Protein AF-A0A2G8JJW5-F1 (afdb_monomer_lite)

InterPro domains:
  IPR001433 Oxidoreductase FAD/NAD(P)-binding [PF00175] (3-128)
  IPR001709 Flavoprotein pyridine nucleotide cytochrome reductase [PR00371] (2-21)
  IPR001709 Flavoprotein pyridine nucleotide cytochrome reductase [PR00371] (90-106)
  IPR001709 Flavoprotein pyridine nucleotide cytochrome reductase [PR00371] (114-122)
  IPR039261 Ferredoxin-NADP reductase (FNR), nucleotide-binding domain [G3DSA:3.40.50.80] (1-166)
  IPR039261 Ferredoxin-NADP reductase (FNR), nucleotide-binding domain [SSF52343] (1-164)
  IPR050607 Nitric Oxide Synthase (NOS) [PTHR43410] (2-180)

Radius of gyration: 31.81 Å; chains: 1; bounding box: 60×80×103 Å

Organism: Stichopus japonicus (NCBI:txid307972)

Foldseek 3Di:
DEEEEEQCQCVVVLVQLVVLLVLLVVLVPPDDAPPVRSPPPPDDAYEYQYEYADPPPRDPCPVVVVVSCVSVSHVYYHYAHQHYPPDPHGDDSLVVCVVVLVVLCCQVPVVVAAYEYTEAPVNVVSNLLSSLVSCCVVVVHDSVVSNVSVVVCVVVVRYHYHHDYHPPPNVVVVVVVVVVLQDWDKDWDPDDDDDDDDDDDDDDDDPVVVVVVQVPDPPDDPDPPDPDTDIDTHHRDPDDDDDDDDDDDPPPDDDDDDDDDDDD

pLDDT: mean 73.22, std 24.37, range [28.67, 98.31]

Secondary structure (DSSP, 8-state):
-EEEEEGGGGHHHHHHHHHHHHHHHHHHT-TTS-TTT-----PPP-EEEEEES-TTTS-TTHHHHHHHHHTTS-SEEEEEESS-TT-SS---HHHHHHH-HHHHHIIIIIS---EEEEEEHHHHHHHHHHHHHHHHHHTT--HHHHHHHHHHHHHTT-EEEEEESS-SSHHHHHHHHHHHTTS-EEEEE----PPPP---------HHHHHHHHHT-TTPPPPTT----EEEEE----PPPP----------------------

Structure (mmCIF, N/CA/C/O backbone):
data_AF-A0A2G8JJW5-F1
#
_entry.id   AF-A0A2G8JJW5-F1
#
loop_
_atom_site.group_PDB
_atom_site.id
_atom_site.type_symbol
_atom_site.label_atom_id
_atom_site.label_alt_id
_atom_site.label_comp_id
_atom_site.label_asym_id
_atom_site.label_entity_id
_atom_site.label_seq_id
_atom_site.pdbx_PDB_ins_code
_atom_site.Cartn_x
_atom_site.Cartn_y
_atom_site.Cartn_z
_atom_site.occupancy
_atom_site.B_iso_or_equiv
_atom_site.auth_seq_id
_atom_site.auth_comp_id
_atom_site.auth_asym_id
_atom_site.auth_atom_id
_atom_site.pdbx_PDB_model_num
ATOM 1 N N . MET A 1 1 ? 7.771 4.197 -2.291 1.00 94.44 1 MET A N 1
ATOM 2 C CA . MET A 1 1 ? 7.163 3.089 -1.531 1.00 94.44 1 MET A CA 1
ATOM 3 C C . MET A 1 1 ? 5.736 3.455 -1.166 1.00 94.44 1 MET A C 1
ATOM 5 O O . MET A 1 1 ? 5.469 4.610 -0.854 1.00 94.44 1 MET A O 1
ATOM 9 N N . MET A 1 2 ? 4.835 2.483 -1.228 1.00 97.75 2 MET A N 1
ATOM 10 C CA . MET A 1 2 ? 3.433 2.627 -0.849 1.00 97.75 2 MET A CA 1
ATOM 11 C C . MET A 1 2 ? 3.144 1.699 0.327 1.00 97.75 2 MET A C 1
ATOM 13 O O . MET A 1 2 ? 3.372 0.496 0.231 1.00 97.75 2 MET A O 1
ATOM 17 N N . LEU A 1 3 ? 2.677 2.272 1.429 1.00 98.06 3 LEU A N 1
ATOM 18 C CA . LEU A 1 3 ? 2.382 1.584 2.679 1.00 98.06 3 LEU A CA 1
ATOM 19 C C . LEU A 1 3 ? 0.864 1.558 2.847 1.00 98.06 3 LEU A C 1
ATOM 21 O O . LEU A 1 3 ? 0.248 2.614 2.923 1.00 98.06 3 LEU A O 1
ATOM 25 N N . VAL A 1 4 ? 0.249 0.381 2.875 1.00 98.12 4 VAL A N 1
ATOM 26 C CA . VAL A 1 4 ? -1.203 0.206 2.994 1.00 98.12 4 VAL A CA 1
ATOM 27 C C . VAL A 1 4 ? -1.501 -0.541 4.284 1.00 98.12 4 VAL A C 1
ATOM 29 O O . VAL A 1 4 ? -1.067 -1.680 4.460 1.00 98.12 4 VAL A O 1
ATOM 32 N N . ALA A 1 5 ? -2.220 0.094 5.207 1.00 96.44 5 ALA A N 1
ATOM 33 C CA . ALA A 1 5 ? -2.526 -0.497 6.504 1.00 96.44 5 ALA A CA 1
ATOM 34 C C . ALA A 1 5 ? -3.938 -0.200 6.990 1.00 96.44 5 ALA A C 1
ATOM 36 O O . ALA A 1 5 ? -4.541 0.814 6.655 1.00 96.44 5 ALA A O 1
ATOM 37 N N . THR A 1 6 ? -4.440 -1.065 7.869 1.00 94.06 6 THR A N 1
ATOM 38 C CA . THR A 1 6 ? -5.668 -0.800 8.627 1.00 94.06 6 THR A CA 1
ATOM 39 C C . THR A 1 6 ? -5.499 -1.136 10.098 1.00 94.06 6 THR A C 1
ATOM 41 O O . THR A 1 6 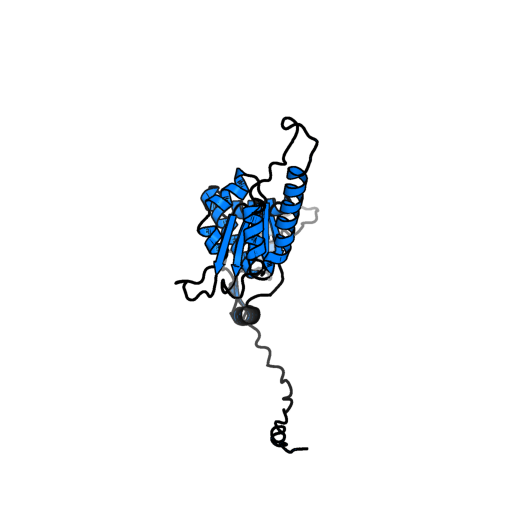? -4.911 -2.171 10.420 1.00 94.06 6 THR A O 1
ATOM 44 N N . GLY A 1 7 ? -6.060 -0.318 10.991 1.00 90.94 7 GLY A N 1
ATOM 45 C CA . GLY A 1 7 ? -6.040 -0.563 12.436 1.00 90.94 7 GLY A CA 1
ATOM 46 C C . GLY A 1 7 ? -4.618 -0.745 12.976 1.00 90.94 7 GLY A C 1
ATOM 47 O O . GLY A 1 7 ? -3.738 0.070 12.702 1.00 90.94 7 GLY A O 1
ATOM 48 N N . THR A 1 8 ? -4.367 -1.839 13.699 1.00 91.00 8 THR A N 1
ATOM 49 C CA . THR A 1 8 ? -3.034 -2.197 14.225 1.00 91.00 8 THR A CA 1
ATOM 50 C C . THR A 1 8 ? -2.012 -2.535 13.136 1.00 91.00 8 THR A C 1
ATOM 52 O O . THR A 1 8 ? -0.814 -2.565 13.407 1.00 91.00 8 THR A O 1
ATOM 55 N N . GLY A 1 9 ? -2.454 -2.715 11.887 1.00 93.19 9 GLY A N 1
ATOM 56 C CA . GLY A 1 9 ? -1.591 -2.964 10.737 1.00 93.19 9 GLY A CA 1
ATOM 57 C C . GLY A 1 9 ? -0.584 -1.851 10.439 1.00 93.19 9 GLY A C 1
ATOM 58 O O . GLY A 1 9 ? 0.385 -2.100 9.730 1.00 93.19 9 GLY A O 1
ATOM 59 N N . ILE A 1 10 ? -0.759 -0.652 11.003 1.00 95.00 10 ILE A N 1
ATOM 60 C CA . ILE A 1 10 ? 0.197 0.461 10.880 1.00 95.00 10 ILE A CA 1
ATOM 61 C C . ILE A 1 10 ? 1.481 0.261 11.696 1.00 95.00 10 ILE A C 1
ATOM 63 O O . ILE A 1 10 ? 2.496 0.876 11.389 1.00 95.00 10 ILE A O 1
ATOM 67 N N . ALA A 1 11 ? 1.469 -0.612 12.708 1.00 93.56 11 ALA A N 1
ATOM 68 C CA . ALA A 1 11 ? 2.598 -0.822 13.617 1.00 93.56 11 ALA A CA 1
ATOM 69 C C . ALA A 1 11 ? 3.962 -1.049 12.923 1.00 93.56 11 ALA A C 1
ATOM 71 O O . ALA A 1 11 ? 4.904 -0.334 13.266 1.00 93.56 11 ALA A O 1
ATOM 72 N N . PRO A 1 12 ? 4.114 -1.958 11.933 1.00 94.81 12 PRO A N 1
ATOM 73 C CA . PRO A 1 12 ? 5.390 -2.129 11.232 1.00 94.81 12 PRO A CA 1
ATOM 74 C C . PRO A 1 12 ? 5.814 -0.894 10.433 1.00 94.81 12 PRO A C 1
ATOM 76 O O . PRO A 1 12 ? 6.996 -0.708 10.186 1.00 94.81 12 PRO A O 1
ATOM 79 N N . PHE A 1 13 ? 4.880 -0.037 10.025 1.00 96.06 13 PHE A N 1
ATOM 80 C CA . PHE A 1 13 ? 5.213 1.168 9.270 1.00 96.06 13 PHE A CA 1
ATOM 81 C C . PHE A 1 13 ? 5.753 2.273 10.166 1.00 96.06 13 PHE A C 1
ATOM 83 O O . PHE A 1 13 ? 6.539 3.087 9.689 1.00 96.06 13 PHE A O 1
ATOM 90 N N . ARG A 1 14 ? 5.436 2.247 11.467 1.00 95.38 14 ARG A N 1
ATOM 91 C CA . ARG A 1 14 ? 6.005 3.196 12.426 1.00 95.38 14 ARG A CA 1
ATOM 92 C C . ARG A 1 14 ? 7.521 3.163 12.446 1.00 95.38 14 ARG A C 1
ATOM 94 O O . ARG A 1 14 ? 8.151 4.213 12.391 1.00 95.38 14 ARG A O 1
ATOM 101 N N . SER A 1 15 ? 8.109 1.969 12.432 1.00 95.50 15 SER A N 1
ATOM 102 C CA . SER A 1 15 ? 9.563 1.848 12.342 1.00 95.50 15 SER A CA 1
ATOM 103 C C . SER A 1 15 ? 10.108 2.330 10.996 1.00 95.50 15 SER A C 1
ATOM 105 O O . SER A 1 15 ? 11.221 2.838 10.961 1.00 95.50 15 SER A O 1
ATOM 107 N N . PHE A 1 16 ? 9.344 2.235 9.901 1.00 95.56 16 PHE A N 1
ATOM 108 C CA . PHE A 1 16 ? 9.803 2.668 8.577 1.00 95.56 16 PHE A CA 1
ATOM 109 C C . PHE A 1 16 ? 10.001 4.182 8.526 1.00 95.56 16 PHE A C 1
ATOM 111 O O . PHE A 1 16 ? 11.051 4.639 8.071 1.00 95.56 16 PHE A O 1
ATOM 118 N N . TRP A 1 17 ? 9.014 4.965 8.982 1.00 94.00 17 TRP A N 1
ATOM 119 C CA . TRP A 1 17 ? 9.166 6.420 8.973 1.00 94.00 17 TRP A CA 1
ATOM 120 C C . TRP A 1 17 ? 10.152 6.887 10.041 1.00 94.00 17 TRP A C 1
ATOM 122 O O . TRP A 1 17 ? 10.978 7.729 9.725 1.00 94.00 17 TRP A O 1
ATOM 132 N N . GLN A 1 18 ? 10.177 6.274 11.230 1.00 94.38 18 GLN A N 1
ATOM 133 C CA . GLN A 1 18 ? 11.162 6.612 12.266 1.00 94.38 18 GLN A CA 1
ATOM 134 C C . GLN A 1 18 ? 12.600 6.334 11.823 1.00 94.38 18 GLN A C 1
ATOM 136 O O . GLN A 1 18 ? 13.499 7.126 12.093 1.00 94.38 18 GLN A O 1
ATOM 141 N N . HIS A 1 19 ? 12.832 5.215 11.132 1.00 93.12 19 HIS A N 1
ATOM 142 C CA . HIS A 1 19 ? 14.150 4.900 10.590 1.00 93.12 19 HIS A CA 1
ATOM 143 C C . HIS A 1 19 ? 14.570 5.935 9.545 1.00 93.12 19 HIS A C 1
ATOM 145 O O . HIS A 1 19 ? 15.684 6.446 9.596 1.00 93.12 19 HIS A O 1
ATOM 151 N N . ARG A 1 20 ? 13.646 6.310 8.653 1.00 92.06 20 ARG A N 1
ATOM 152 C CA . ARG A 1 20 ? 13.893 7.347 7.653 1.00 92.06 20 ARG A CA 1
ATOM 153 C C . ARG A 1 20 ? 14.118 8.728 8.274 1.00 92.06 20 ARG A C 1
ATOM 155 O O . ARG A 1 20 ? 15.009 9.428 7.816 1.00 92.06 20 ARG A O 1
ATOM 162 N N . GLU A 1 21 ? 13.351 9.117 9.290 1.00 90.38 21 GLU A N 1
ATOM 163 C CA . GLU A 1 21 ? 13.580 10.358 10.045 1.00 90.38 21 GLU A CA 1
ATOM 164 C C . GLU A 1 21 ? 14.977 10.362 10.668 1.00 90.38 21 GLU A C 1
ATOM 166 O O . GLU A 1 21 ? 15.721 11.323 10.498 1.00 90.38 21 GLU A O 1
ATOM 171 N N . ALA A 1 22 ? 15.373 9.264 11.320 1.00 89.88 22 ALA A N 1
ATOM 172 C CA . ALA A 1 22 ? 16.700 9.140 11.913 1.00 89.88 22 ALA A CA 1
ATOM 173 C C . ALA A 1 22 ? 17.819 9.238 10.866 1.00 89.88 22 ALA A C 1
ATOM 175 O O . ALA A 1 22 ? 18.861 9.834 11.137 1.00 89.88 22 ALA A O 1
ATOM 176 N N . ASP A 1 23 ? 17.621 8.670 9.676 1.00 87.81 23 ASP A N 1
ATOM 177 C CA . ASP A 1 23 ? 18.579 8.811 8.585 1.00 87.81 23 ASP A CA 1
ATOM 178 C C . ASP A 1 23 ? 18.636 10.257 8.081 1.00 87.81 23 ASP A C 1
ATOM 180 O O . ASP A 1 23 ? 19.730 10.808 7.993 1.00 87.81 23 ASP A O 1
ATOM 184 N N . LEU A 1 24 ? 17.493 10.911 7.852 1.00 85.31 24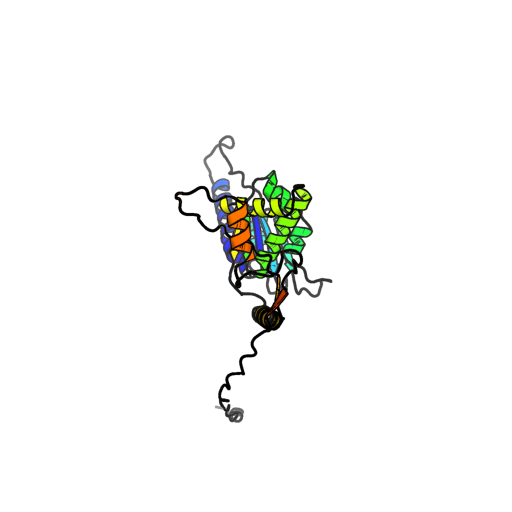 LEU A N 1
ATOM 185 C CA . LEU A 1 24 ? 17.434 12.327 7.464 1.00 85.31 24 LEU A CA 1
ATOM 186 C C . LEU A 1 24 ? 18.190 13.223 8.459 1.00 85.31 24 LEU A C 1
ATOM 188 O O . LEU A 1 24 ? 19.061 13.988 8.049 1.00 85.31 24 LEU A O 1
ATOM 192 N N . THR A 1 25 ? 17.965 13.053 9.767 1.00 82.12 25 THR A N 1
ATOM 193 C CA . THR A 1 25 ? 18.658 13.834 10.806 1.00 82.12 25 THR A CA 1
ATOM 194 C C . THR A 1 25 ? 20.175 13.629 10.791 1.00 82.12 25 THR A C 1
ATOM 196 O O . THR A 1 25 ? 20.922 14.594 10.972 1.00 82.12 25 THR A O 1
ATOM 199 N N . LYS A 1 26 ? 20.662 12.400 10.557 1.00 79.50 26 LYS A N 1
ATOM 200 C CA . LYS A 1 26 ? 22.110 12.127 10.462 1.00 79.50 26 LYS A CA 1
ATOM 201 C C . LYS A 1 26 ? 22.754 12.883 9.301 1.00 79.50 26 LYS A C 1
ATOM 203 O O . LYS A 1 26 ? 23.863 13.386 9.455 1.00 79.50 26 LYS A O 1
ATOM 208 N N . TYR A 1 27 ? 22.075 12.968 8.156 1.00 67.56 27 TYR A N 1
ATOM 209 C CA . TYR A 1 27 ? 22.601 13.666 6.982 1.00 67.56 27 TYR A CA 1
ATOM 210 C C . TYR A 1 27 ? 22.479 15.190 7.092 1.00 67.56 27 TYR A C 1
ATOM 212 O O . TYR A 1 27 ? 23.392 15.883 6.639 1.00 67.56 27 TYR A O 1
ATOM 220 N N . ASP A 1 28 ? 21.440 15.712 7.751 1.00 65.75 28 ASP A N 1
ATOM 221 C CA . ASP A 1 28 ? 21.289 17.147 8.049 1.00 65.75 28 ASP A CA 1
ATOM 222 C C . ASP A 1 28 ? 22.300 17.649 9.092 1.00 65.75 28 ASP A C 1
ATOM 224 O O . ASP A 1 28 ? 22.725 18.805 9.040 1.00 65.75 28 ASP A O 1
ATOM 228 N N . SER A 1 29 ? 22.761 16.767 9.981 1.00 58.59 29 SER A N 1
ATOM 229 C CA . SER A 1 29 ? 23.674 17.110 11.081 1.00 58.59 29 SER A CA 1
ATOM 230 C C . SER A 1 29 ? 25.152 16.798 10.805 1.00 58.59 29 SER A C 1
ATOM 232 O O . SER A 1 29 ? 25.971 16.982 11.700 1.00 58.59 29 SER A O 1
ATOM 234 N N . ALA A 1 30 ? 25.519 16.305 9.614 1.00 57.75 30 ALA A N 1
ATOM 235 C CA . ALA A 1 30 ? 26.912 16.010 9.255 1.00 57.75 30 ALA A CA 1
ATOM 236 C C . ALA A 1 30 ? 27.714 17.324 9.068 1.00 57.75 30 ALA A C 1
ATOM 238 O O . ALA A 1 30 ? 27.490 18.002 8.062 1.00 57.75 30 ALA A O 1
ATOM 239 N N . PRO A 1 31 ? 28.627 17.708 9.989 1.00 51.53 31 PRO A N 1
ATOM 240 C CA . PRO A 1 31 ? 29.169 19.073 10.036 1.00 51.53 31 PRO A CA 1
ATOM 241 C C . PRO A 1 31 ? 30.299 19.358 9.036 1.00 51.53 31 PRO A C 1
ATOM 243 O O . PRO A 1 31 ? 30.599 20.519 8.790 1.00 51.53 31 PRO A O 1
ATOM 246 N N . ASP A 1 32 ? 30.914 18.331 8.445 1.00 57.41 32 ASP A N 1
ATOM 247 C CA . ASP A 1 32 ? 32.247 18.473 7.833 1.00 57.41 32 ASP A CA 1
ATOM 248 C C . ASP A 1 32 ? 32.331 18.029 6.363 1.00 57.41 32 ASP A C 1
ATOM 250 O O . ASP A 1 32 ? 33.418 17.761 5.851 1.00 57.41 32 ASP A O 1
ATOM 254 N N . VAL A 1 33 ? 31.199 17.937 5.656 1.00 56.47 33 VAL A N 1
ATOM 255 C CA . VAL A 1 33 ? 31.198 17.596 4.223 1.00 56.47 33 VAL A CA 1
ATOM 256 C C . VAL A 1 33 ? 30.896 18.854 3.403 1.00 56.47 33 VAL A C 1
ATOM 258 O O . VAL A 1 33 ? 29.814 19.422 3.574 1.00 56.47 33 VAL A O 1
ATOM 261 N N . PRO A 1 34 ? 31.808 19.298 2.512 1.00 57.97 34 PRO A N 1
ATOM 262 C CA . PRO A 1 34 ? 31.550 20.404 1.595 1.00 57.97 34 PRO A CA 1
ATOM 263 C C . PRO A 1 34 ? 30.230 20.190 0.853 1.00 57.97 34 PRO A C 1
ATOM 265 O O . PRO A 1 34 ? 29.910 19.066 0.467 1.00 57.97 34 PRO A O 1
ATOM 268 N N . GLU A 1 35 ? 29.469 21.257 0.613 1.00 56.88 35 GLU A N 1
ATOM 269 C CA . GLU A 1 35 ? 28.145 21.180 -0.026 1.00 56.88 35 GLU A CA 1
ATOM 270 C C . GLU A 1 35 ? 28.175 20.494 -1.409 1.00 56.88 35 GLU A C 1
ATOM 272 O O . GLU A 1 35 ? 27.190 19.898 -1.833 1.00 56.88 35 GLU A O 1
ATOM 277 N N . SER A 1 36 ? 29.342 20.474 -2.065 1.00 60.59 36 SER A N 1
ATOM 278 C CA . SER A 1 36 ? 29.609 19.740 -3.308 1.00 60.59 36 SER A CA 1
ATOM 279 C C . SER A 1 36 ? 29.717 18.214 -3.159 1.00 60.59 36 SER A C 1
ATOM 281 O O . SER A 1 36 ? 29.461 17.501 -4.126 1.00 60.59 36 SER A O 1
ATOM 283 N N . ASP A 1 37 ? 30.092 17.709 -1.979 1.00 55.59 37 ASP A N 1
ATOM 284 C CA . ASP A 1 37 ? 30.279 16.278 -1.672 1.00 55.59 37 ASP A CA 1
ATOM 285 C C . ASP A 1 37 ? 29.208 15.714 -0.728 1.00 55.59 37 ASP A C 1
ATOM 287 O O . ASP A 1 37 ? 29.148 14.501 -0.488 1.00 55.59 37 ASP A O 1
ATOM 291 N N . ARG A 1 38 ? 28.314 16.569 -0.214 1.00 58.53 38 ARG A N 1
ATOM 292 C CA . ARG A 1 38 ? 27.160 16.170 0.592 1.00 58.53 38 ARG A CA 1
ATOM 293 C C . ARG A 1 38 ? 26.155 15.434 -0.296 1.00 58.53 38 ARG A C 1
ATOM 295 O O . ARG A 1 38 ? 25.164 15.989 -0.759 1.00 58.53 38 ARG A O 1
ATOM 302 N N . ARG A 1 39 ? 26.397 14.144 -0.543 1.00 54.84 39 ARG A N 1
ATOM 303 C CA . ARG A 1 39 ? 25.399 13.236 -1.122 1.00 54.84 39 ARG A CA 1
ATOM 304 C C . ARG A 1 39 ? 24.294 13.023 -0.093 1.00 54.84 39 ARG A C 1
ATOM 306 O O . ARG A 1 39 ? 24.282 12.012 0.604 1.00 54.84 39 ARG A O 1
ATOM 313 N N . VAL A 1 40 ? 23.374 13.982 0.014 1.00 57.66 40 VAL A N 1
ATOM 314 C CA . VAL A 1 40 ? 22.098 13.769 0.700 1.00 57.66 40 VAL A CA 1
ATOM 315 C C . VAL A 1 40 ? 21.451 12.570 0.007 1.00 57.66 40 VAL A C 1
ATOM 317 O O . VAL A 1 40 ? 21.248 12.622 -1.213 1.00 57.66 40 VAL A O 1
ATOM 320 N N . PRO A 1 41 ? 21.180 11.459 0.712 1.00 62.84 41 PRO A N 1
ATOM 321 C CA . PRO A 1 41 ? 20.516 10.333 0.090 1.00 62.84 41 PRO A CA 1
ATOM 322 C C . PRO A 1 41 ? 19.189 10.827 -0.467 1.00 62.84 41 PRO A C 1
ATOM 324 O O . PRO A 1 41 ? 18.346 11.353 0.258 1.00 62.84 41 PRO A O 1
ATOM 327 N N . THR A 1 42 ? 19.001 10.687 -1.775 1.00 72.00 42 THR A N 1
ATOM 328 C CA . THR A 1 42 ? 17.712 10.997 -2.381 1.00 72.00 42 THR A CA 1
ATOM 329 C C . THR A 1 42 ? 16.746 9.886 -1.996 1.00 72.00 42 THR A C 1
ATOM 331 O O . THR A 1 42 ? 16.736 8.808 -2.594 1.00 72.00 42 THR A O 1
ATOM 334 N N . PHE A 1 43 ? 15.950 10.122 -0.956 1.00 84.88 43 PHE A N 1
ATOM 335 C CA . PHE A 1 43 ? 14.905 9.192 -0.556 1.00 84.88 43 PHE A CA 1
ATOM 336 C C . PHE A 1 43 ? 13.748 9.250 -1.554 1.00 84.88 43 PHE A C 1
ATOM 338 O O . PHE A 1 43 ? 13.233 10.316 -1.875 1.00 84.88 43 PHE A O 1
ATOM 345 N N . GLY A 1 44 ? 13.307 8.086 -2.031 1.00 89.56 44 GLY A N 1
ATOM 346 C CA . GLY A 1 44 ? 12.084 8.000 -2.825 1.00 89.56 44 GLY A CA 1
ATOM 347 C C . GLY A 1 44 ? 10.834 8.242 -1.975 1.00 89.56 44 GLY A C 1
ATOM 348 O O . GLY A 1 44 ? 10.815 7.926 -0.777 1.00 89.56 44 GLY A O 1
ATOM 349 N N . ASP A 1 45 ? 9.767 8.721 -2.616 1.00 93.88 45 ASP A N 1
ATOM 350 C CA . ASP A 1 45 ? 8.492 9.040 -1.966 1.00 93.88 45 ASP A CA 1
ATOM 351 C C . ASP A 1 45 ? 7.978 7.892 -1.083 1.00 93.88 45 ASP A C 1
ATOM 353 O O . ASP A 1 45 ? 8.006 6.725 -1.489 1.00 93.88 45 ASP A O 1
ATOM 357 N N . MET A 1 46 ? 7.479 8.213 0.110 1.00 96.00 46 MET A N 1
ATOM 358 C CA . MET A 1 46 ? 6.765 7.277 0.985 1.00 96.00 46 MET A CA 1
ATOM 359 C C . MET A 1 46 ? 5.330 7.754 1.143 1.00 96.00 46 MET A C 1
ATOM 361 O O . MET A 1 46 ? 5.075 8.827 1.684 1.00 96.00 46 MET A O 1
ATOM 365 N N . THR A 1 47 ? 4.391 6.953 0.650 1.00 97.19 47 THR A N 1
ATOM 366 C CA . THR A 1 47 ? 2.965 7.258 0.738 1.00 97.19 47 THR A CA 1
ATOM 367 C C . THR A 1 47 ? 2.267 6.251 1.634 1.00 97.19 47 THR A C 1
ATOM 369 O O . THR A 1 47 ? 2.316 5.055 1.354 1.00 97.19 47 THR A O 1
ATOM 372 N N . LEU A 1 48 ? 1.614 6.736 2.688 1.00 97.50 48 LEU A N 1
ATOM 373 C CA . LEU A 1 48 ? 0.822 5.929 3.610 1.00 97.50 48 LEU A CA 1
ATOM 374 C C . LEU A 1 48 ? -0.663 6.028 3.252 1.00 97.50 48 LEU A C 1
ATOM 376 O O . LEU A 1 48 ? -1.226 7.116 3.220 1.00 97.50 48 LEU A O 1
ATOM 380 N N . VAL A 1 49 ? -1.299 4.886 3.023 1.00 97.62 49 VAL A N 1
ATOM 381 C CA . VAL A 1 49 ? -2.748 4.720 2.903 1.00 97.62 49 VAL A CA 1
ATOM 382 C C . VAL A 1 49 ? -3.215 3.964 4.139 1.00 97.62 49 VAL A C 1
ATOM 384 O O . VAL A 1 49 ? -2.886 2.789 4.310 1.00 97.62 49 VAL A O 1
ATOM 387 N N . TYR A 1 50 ? -3.956 4.632 5.016 1.00 96.19 50 TYR A N 1
ATOM 388 C CA . TYR A 1 50 ? -4.354 4.075 6.303 1.00 96.19 50 TYR A CA 1
ATOM 389 C C . TYR A 1 50 ? -5.863 4.123 6.524 1.00 96.19 50 TYR A C 1
ATOM 391 O O . TYR A 1 50 ? -6.507 5.127 6.232 1.00 96.19 50 TYR A O 1
ATOM 399 N N . GLY A 1 51 ? -6.422 3.039 7.068 1.00 93.69 51 GLY A N 1
ATOM 400 C CA . GLY A 1 51 ? -7.837 2.947 7.420 1.00 93.69 51 GLY A CA 1
ATOM 401 C C . GLY A 1 51 ? -8.099 2.611 8.886 1.00 93.69 51 GLY A C 1
ATOM 402 O O . GLY A 1 51 ? -7.539 1.650 9.420 1.00 93.69 51 GLY A O 1
ATOM 403 N N . CYS A 1 52 ? -9.024 3.329 9.518 1.00 92.00 52 CYS A N 1
ATOM 404 C CA . CYS A 1 52 ? -9.567 2.979 10.833 1.00 92.00 52 CYS A CA 1
ATOM 405 C C . CYS A 1 52 ? -11.094 3.190 10.893 1.00 92.00 52 CYS A C 1
ATOM 407 O O . CYS A 1 52 ? -11.769 3.288 9.863 1.00 92.00 52 CYS A O 1
ATOM 409 N N . ARG A 1 53 ? -11.691 3.118 12.088 1.00 89.56 53 ARG A N 1
ATOM 410 C CA . ARG A 1 53 ? -13.146 3.279 12.253 1.00 89.56 53 ARG A CA 1
ATOM 411 C C . ARG A 1 53 ? -13.519 4.752 12.355 1.00 89.56 53 ARG A C 1
ATOM 413 O O . ARG A 1 53 ? -14.280 5.202 11.505 1.00 89.56 53 ARG A O 1
ATOM 420 N N . ASN A 1 54 ? -12.942 5.453 13.329 1.00 85.00 54 ASN A N 1
ATOM 421 C CA . ASN A 1 54 ? -13.190 6.866 13.608 1.00 85.00 54 ASN A CA 1
ATOM 422 C C . ASN A 1 54 ? -11.869 7.637 13.719 1.00 85.00 54 ASN A C 1
ATOM 424 O O . ASN A 1 54 ? -10.919 7.139 14.330 1.00 85.00 54 ASN A O 1
ATOM 428 N N . ALA A 1 55 ? -11.833 8.869 13.213 1.00 81.94 55 ALA A N 1
ATOM 429 C CA . ALA A 1 55 ? -10.644 9.724 13.226 1.00 81.94 55 ALA A CA 1
ATOM 430 C C . ALA A 1 55 ? -10.180 10.134 14.633 1.00 81.94 55 ALA A C 1
ATOM 432 O O . ALA A 1 55 ? -8.993 10.337 14.872 1.00 81.94 55 ALA A O 1
ATOM 433 N N . THR A 1 56 ? -11.110 10.274 15.578 1.00 77.12 56 THR A N 1
ATOM 434 C CA . THR A 1 56 ? -10.813 10.779 16.929 1.00 77.12 56 THR A CA 1
ATOM 435 C C . THR A 1 56 ? -10.425 9.685 17.918 1.00 77.12 56 THR A C 1
ATOM 437 O O . THR A 1 56 ? -9.663 9.945 18.844 1.00 77.12 56 THR A O 1
ATOM 440 N N . VAL A 1 57 ? -10.942 8.469 17.730 1.00 78.12 57 VAL A N 1
ATOM 441 C CA . VAL A 1 57 ? -10.790 7.364 18.692 1.00 78.12 57 VAL A CA 1
ATOM 442 C C . VAL A 1 57 ? -9.741 6.354 18.236 1.00 78.12 57 VAL A C 1
ATOM 444 O O . VAL A 1 57 ? -8.979 5.845 19.051 1.00 78.12 57 VAL A O 1
ATOM 447 N N . ASP A 1 58 ? -9.695 6.059 16.935 1.00 80.88 58 ASP A N 1
ATOM 448 C CA . ASP A 1 58 ? -8.998 4.887 16.401 1.00 80.88 58 ASP A CA 1
ATOM 449 C C . ASP A 1 58 ? -7.820 5.255 15.486 1.00 80.88 58 ASP A C 1
ATOM 451 O O . ASP A 1 58 ? -7.357 4.408 14.723 1.00 80.88 58 ASP A O 1
ATOM 455 N N . GLU A 1 59 ? -7.353 6.507 15.510 1.00 82.31 59 GLU A N 1
ATOM 456 C CA . GLU A 1 59 ? -6.186 6.969 14.749 1.00 82.31 59 GLU A CA 1
ATOM 457 C C . GLU A 1 59 ? -4.920 6.935 15.628 1.00 82.31 59 GLU A C 1
ATOM 459 O O . GLU A 1 59 ? -4.604 7.913 16.313 1.00 82.31 59 GLU A O 1
ATOM 464 N N . PRO A 1 60 ? -4.170 5.817 15.652 1.00 82.75 60 PRO A N 1
ATOM 465 C CA . PRO A 1 60 ? -2.918 5.758 16.385 1.00 82.75 60 PRO A CA 1
ATOM 466 C C . PRO A 1 60 ? -1.861 6.634 15.702 1.00 82.75 60 PRO A C 1
ATOM 468 O O . PRO A 1 60 ? -1.821 6.749 14.478 1.00 82.75 60 PRO A O 1
ATOM 471 N N . TYR A 1 61 ? -0.952 7.194 16.502 1.00 89.50 61 TYR A N 1
ATOM 472 C CA . TYR A 1 61 ? 0.243 7.902 16.022 1.00 89.50 61 TYR A CA 1
ATOM 473 C C . TYR A 1 61 ? -0.029 9.162 15.188 1.00 89.50 61 TYR A C 1
ATOM 475 O O . TYR A 1 61 ? 0.834 9.580 14.424 1.00 89.50 61 TYR A O 1
ATOM 483 N N . ARG A 1 62 ? -1.196 9.799 15.340 1.00 89.94 62 ARG A N 1
ATOM 484 C CA . ARG A 1 62 ? -1.539 11.028 14.607 1.00 89.94 62 ARG A CA 1
ATOM 485 C C . ARG A 1 62 ? -0.467 12.118 14.730 1.00 89.94 62 ARG A C 1
ATOM 487 O O . ARG A 1 62 ? -0.074 12.692 13.722 1.00 89.94 62 ARG A O 1
ATOM 494 N N . SER A 1 63 ? 0.018 12.379 15.946 1.00 91.25 63 SER A N 1
ATOM 495 C CA . SER A 1 63 ? 1.112 13.330 16.192 1.00 91.25 63 SER A CA 1
ATOM 496 C C . SER A 1 63 ? 2.391 12.918 15.467 1.00 91.25 63 SER A C 1
ATOM 498 O O . SER A 1 63 ? 2.954 13.720 14.733 1.00 91.25 63 SER A O 1
ATOM 500 N N . ASP A 1 64 ? 2.795 11.651 15.603 1.00 92.62 64 ASP A N 1
ATOM 501 C CA . ASP A 1 64 ? 4.016 11.123 14.987 1.00 92.62 64 ASP A CA 1
ATOM 502 C C . ASP A 1 64 ? 3.951 11.229 13.456 1.00 92.62 64 ASP A C 1
ATOM 504 O O . ASP A 1 64 ? 4.947 11.543 12.818 1.00 92.62 64 ASP A O 1
ATOM 508 N N . LEU A 1 65 ? 2.781 10.992 12.851 1.00 92.69 65 LEU A N 1
ATOM 509 C CA . LEU A 1 65 ? 2.579 11.108 11.404 1.00 92.69 65 LEU A CA 1
ATOM 510 C C . LEU A 1 65 ? 2.653 12.557 10.912 1.00 92.69 65 LEU A C 1
ATOM 512 O O . LEU A 1 65 ? 3.146 12.790 9.809 1.00 92.69 65 LEU A O 1
ATOM 516 N N . ILE A 1 66 ? 2.158 13.517 11.701 1.00 93.19 66 ILE A N 1
ATOM 517 C CA . ILE A 1 66 ? 2.283 14.948 11.390 1.00 93.19 66 ILE A CA 1
ATOM 518 C C . ILE A 1 66 ? 3.762 15.335 11.411 1.00 93.19 66 ILE A C 1
ATOM 520 O O . ILE A 1 66 ? 4.265 15.833 10.407 1.00 93.19 66 ILE A O 1
ATOM 524 N N . THR A 1 67 ? 4.472 14.996 12.488 1.00 93.69 67 THR A N 1
ATOM 525 C CA . THR A 1 67 ? 5.912 15.251 12.626 1.00 93.69 67 THR A CA 1
ATOM 526 C C . THR A 1 67 ? 6.720 14.584 11.509 1.00 93.69 67 THR A C 1
ATOM 528 O O . THR A 1 67 ? 7.510 15.243 10.841 1.00 93.69 67 THR A O 1
ATOM 531 N N . ALA A 1 68 ? 6.452 13.313 11.200 1.00 93.44 68 ALA A N 1
ATOM 532 C CA . ALA A 1 68 ? 7.145 12.599 10.129 1.00 93.44 68 ALA A CA 1
ATOM 533 C C . ALA A 1 68 ? 6.887 13.198 8.736 1.00 93.44 68 ALA A C 1
ATOM 535 O O . ALA A 1 68 ? 7.718 13.057 7.835 1.00 93.44 68 ALA A O 1
ATOM 536 N N . LYS A 1 69 ? 5.738 13.853 8.530 1.00 94.12 69 LYS A N 1
ATOM 537 C CA . LYS A 1 69 ? 5.437 14.581 7.294 1.00 94.12 69 LYS A CA 1
ATOM 538 C C . LYS A 1 69 ? 6.157 15.928 7.245 1.00 94.12 69 LYS A C 1
ATOM 540 O O . LYS A 1 69 ? 6.691 16.280 6.198 1.00 94.12 69 LYS A O 1
ATOM 545 N N . GLU A 1 70 ? 6.200 16.652 8.360 1.00 91.81 70 GLU A N 1
ATOM 546 C CA . GLU A 1 70 ? 6.932 17.920 8.495 1.00 91.81 70 GLU A CA 1
ATOM 547 C C . GLU A 1 70 ? 8.439 17.728 8.290 1.00 91.81 70 GLU A C 1
ATOM 549 O O . GLU A 1 70 ? 9.064 18.506 7.575 1.00 91.81 70 GLU A O 1
ATOM 554 N N . HIS A 1 71 ? 9.005 16.641 8.817 1.00 89.44 71 HIS A N 1
ATOM 555 C CA . HIS A 1 71 ? 10.402 16.254 8.607 1.00 89.44 71 HIS A CA 1
ATOM 556 C C . HIS A 1 71 ? 10.676 15.619 7.232 1.00 89.44 71 HIS A C 1
ATOM 558 O O . HIS A 1 71 ? 11.803 15.230 6.943 1.00 89.44 71 HIS A O 1
ATOM 564 N N . GLY A 1 72 ? 9.662 15.463 6.375 1.00 89.62 72 GLY A N 1
ATOM 565 C CA . GLY A 1 72 ? 9.824 14.923 5.022 1.00 89.62 72 GLY A CA 1
ATOM 566 C C . GLY A 1 72 ? 10.062 13.410 4.937 1.00 89.62 72 GLY A C 1
ATOM 567 O O . GLY A 1 72 ? 10.288 12.888 3.843 1.00 89.62 72 GLY A O 1
ATOM 568 N N . ALA A 1 73 ? 9.970 12.665 6.043 1.00 92.62 73 ALA A N 1
ATOM 569 C CA . ALA A 1 73 ? 10.080 11.208 6.013 1.00 92.62 73 ALA A CA 1
ATOM 570 C C . ALA A 1 73 ? 8.889 10.562 5.287 1.00 92.62 73 ALA A C 1
ATOM 572 O O . ALA A 1 73 ? 9.071 9.670 4.446 1.00 92.62 73 ALA A O 1
ATOM 573 N N . ILE A 1 74 ? 7.674 11.046 5.565 1.00 95.31 74 ILE A N 1
ATOM 574 C CA . ILE A 1 74 ? 6.453 10.658 4.854 1.00 95.31 74 ILE A CA 1
ATOM 575 C C . ILE A 1 74 ? 6.076 11.756 3.865 1.00 95.31 74 ILE A C 1
ATOM 577 O O . ILE A 1 74 ? 5.803 12.890 4.237 1.00 95.31 74 ILE A O 1
ATOM 581 N N . THR A 1 75 ? 5.980 11.397 2.588 1.00 94.75 75 THR A N 1
ATOM 582 C CA . THR A 1 75 ? 5.635 12.339 1.516 1.00 94.75 75 THR A CA 1
ATOM 583 C C . THR A 1 75 ? 4.142 12.652 1.500 1.00 94.75 75 THR A C 1
ATOM 585 O O . THR A 1 75 ? 3.732 13.788 1.279 1.00 94.75 75 THR A O 1
ATOM 588 N N . SER A 1 76 ? 3.300 11.637 1.700 1.00 94.75 76 SER A N 1
ATOM 589 C CA . SER A 1 76 ? 1.847 11.807 1.673 1.00 94.75 76 SER A CA 1
ATOM 590 C C . SER A 1 76 ? 1.144 10.776 2.547 1.00 94.75 76 SER A C 1
ATOM 592 O O . SER A 1 76 ? 1.562 9.619 2.624 1.00 94.75 76 SER A O 1
ATOM 594 N N . THR A 1 77 ? 0.058 11.203 3.184 1.00 95.31 77 THR A N 1
ATOM 595 C CA . THR A 1 77 ? -0.826 10.376 4.003 1.00 95.31 77 THR A CA 1
ATOM 596 C C . THR A 1 77 ? -2.245 10.475 3.452 1.00 95.31 77 THR A C 1
ATOM 598 O O . THR A 1 77 ? -2.746 11.563 3.172 1.00 95.31 77 THR A O 1
ATOM 601 N N . MET A 1 78 ? -2.900 9.332 3.281 1.00 95.00 78 MET A N 1
ATOM 602 C CA . MET A 1 78 ? -4.298 9.229 2.882 1.00 95.00 78 MET A CA 1
ATOM 603 C C . MET A 1 78 ? -5.029 8.386 3.916 1.00 95.00 78 MET A C 1
ATOM 605 O O . MET A 1 78 ? -4.766 7.191 4.051 1.00 95.00 78 MET A O 1
ATOM 609 N N . MET A 1 79 ? -5.937 9.027 4.644 1.00 92.38 79 MET A N 1
ATOM 610 C CA . MET A 1 79 ? -6.680 8.415 5.740 1.00 92.38 79 MET A CA 1
ATOM 611 C C . MET A 1 79 ? -8.101 8.091 5.289 1.00 92.38 79 MET A C 1
ATOM 613 O O . MET A 1 79 ? -8.714 8.858 4.546 1.00 92.38 79 MET A O 1
ATOM 617 N N . THR A 1 80 ? -8.632 6.963 5.745 1.00 92.44 80 THR A N 1
ATOM 618 C CA . THR A 1 80 ? -10.011 6.555 5.480 1.00 92.44 80 THR A CA 1
ATOM 619 C C . THR A 1 80 ? -10.675 6.026 6.743 1.00 92.44 80 THR A C 1
ATOM 621 O O . THR A 1 80 ? -10.041 5.370 7.572 1.00 92.44 80 THR A O 1
ATOM 624 N N . PHE A 1 81 ? -11.959 6.332 6.902 1.00 91.25 81 PHE A N 1
ATOM 625 C CA . PHE A 1 81 ? -12.705 6.076 8.130 1.00 91.25 81 PHE A CA 1
ATOM 626 C C . PHE A 1 81 ? -13.982 5.320 7.786 1.00 91.25 81 PHE A C 1
ATOM 628 O O . PHE A 1 81 ? -14.800 5.778 6.995 1.00 91.25 81 PHE A O 1
ATOM 635 N N . SER A 1 82 ? -14.147 4.131 8.356 1.00 87.38 82 SER A N 1
ATOM 636 C CA . SER A 1 82 ? -15.263 3.244 7.999 1.00 87.38 82 SER A CA 1
ATOM 637 C C . SER A 1 82 ? -16.562 3.533 8.757 1.00 87.38 82 SER A C 1
ATOM 639 O O . SER A 1 82 ? -17.610 3.047 8.336 1.00 87.38 82 SER A O 1
ATOM 641 N N . ARG A 1 83 ? -16.515 4.268 9.878 1.00 85.44 83 ARG A N 1
ATOM 642 C CA . ARG A 1 83 ? -17.666 4.502 10.776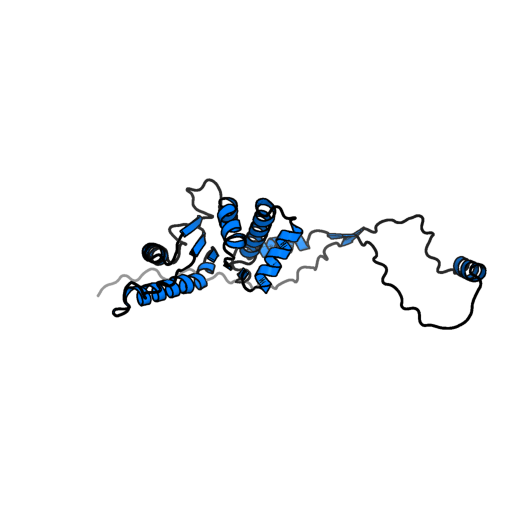 1.00 85.44 83 ARG A CA 1
ATOM 643 C C . ARG A 1 83 ? -17.878 5.968 11.157 1.00 85.44 83 ARG A C 1
ATOM 645 O O . ARG A 1 83 ? -18.659 6.249 12.057 1.00 85.44 83 ARG A O 1
ATOM 652 N N . GLU A 1 84 ? -17.213 6.882 10.465 1.00 82.62 84 GLU A N 1
ATOM 653 C CA . GLU A 1 84 ? -17.352 8.312 10.711 1.00 82.62 84 GLU A CA 1
ATOM 654 C C . GLU A 1 84 ? -18.769 8.782 10.333 1.00 82.62 84 GLU A C 1
ATOM 656 O O . GLU A 1 84 ? -19.174 8.651 9.178 1.00 82.62 84 GLU A O 1
ATOM 661 N N . GLU A 1 85 ? -19.520 9.347 11.282 1.00 74.00 85 GLU A N 1
ATOM 662 C CA . GLU A 1 85 ? -20.910 9.794 11.057 1.00 74.00 85 GLU A CA 1
ATOM 663 C C . GLU A 1 85 ? -21.021 10.905 10.004 1.00 74.00 85 GLU A C 1
ATOM 665 O O . GLU A 1 85 ? -22.042 11.040 9.333 1.00 74.00 85 GLU A O 1
ATOM 670 N N . SER A 1 86 ? -19.951 11.680 9.816 1.00 74.62 86 SER A N 1
ATOM 671 C CA . SER A 1 86 ? -19.873 12.716 8.784 1.00 74.62 86 SER A CA 1
ATOM 672 C C . SER A 1 86 ? -19.769 12.153 7.360 1.00 74.62 86 SER A C 1
ATOM 674 O O . SER A 1 86 ? -19.950 12.896 6.392 1.00 74.62 86 SER A O 1
ATOM 676 N N . GLN A 1 87 ? -19.488 10.854 7.197 1.00 72.06 87 GLN A N 1
ATOM 677 C CA . GLN A 1 87 ? -19.349 10.231 5.886 1.00 72.06 87 GLN A CA 1
ATOM 678 C C . GLN A 1 87 ? -20.662 9.619 5.398 1.00 72.06 87 GLN A C 1
ATOM 680 O O . GLN A 1 87 ? -21.269 8.769 6.040 1.00 72.06 87 GLN A O 1
ATOM 685 N N . GLN A 1 88 ? -21.046 9.984 4.172 1.00 71.62 88 GLN A N 1
ATOM 686 C CA . GLN A 1 88 ? -22.238 9.450 3.499 1.00 71.62 88 GLN A CA 1
ATOM 687 C C . GLN A 1 88 ? -22.136 7.947 3.187 1.00 71.62 88 GLN A C 1
ATOM 689 O O . GLN A 1 88 ? -23.150 7.282 2.983 1.00 71.62 88 GLN A O 1
ATOM 694 N N . ARG A 1 89 ? -20.915 7.405 3.107 1.00 79.50 89 ARG A N 1
ATOM 695 C CA . ARG A 1 89 ? -20.649 6.002 2.782 1.00 79.50 89 ARG A CA 1
ATOM 696 C C . ARG A 1 89 ? -19.416 5.513 3.531 1.00 79.50 89 ARG A C 1
ATOM 698 O O . ARG A 1 89 ? -18.433 6.237 3.619 1.00 79.50 89 ARG A O 1
ATOM 705 N N . GLN A 1 90 ? -19.450 4.256 3.976 1.00 83.69 90 GLN A N 1
ATOM 706 C CA . GLN A 1 90 ? -18.283 3.565 4.529 1.00 83.69 90 GLN A CA 1
ATOM 707 C C . GLN A 1 90 ? -17.166 3.499 3.483 1.00 83.69 90 GLN A C 1
ATOM 709 O O . GLN A 1 90 ? -17.383 2.975 2.385 1.00 83.69 90 GLN A O 1
ATOM 714 N N . ARG A 1 91 ? -15.986 4.020 3.822 1.00 89.38 91 ARG A N 1
ATOM 715 C CA . ARG A 1 91 ? -14.805 3.973 2.957 1.00 89.38 91 ARG A CA 1
ATOM 716 C C . ARG A 1 91 ? -13.737 3.065 3.553 1.00 89.38 91 ARG A C 1
ATOM 718 O O . ARG A 1 91 ? -13.521 3.031 4.765 1.00 89.38 91 ARG A O 1
ATOM 725 N N . TYR A 1 92 ? -13.052 2.344 2.675 1.00 93.75 92 TYR A N 1
ATOM 726 C CA . TYR A 1 92 ? -11.952 1.446 3.002 1.00 93.75 92 TYR A CA 1
ATOM 727 C C . TYR A 1 92 ? -10.690 1.813 2.221 1.00 93.75 92 TYR A C 1
ATOM 729 O O . TYR A 1 92 ? -10.707 2.651 1.320 1.00 93.75 92 TYR A O 1
ATOM 737 N N . VAL A 1 93 ? -9.563 1.188 2.564 1.00 96.31 93 VAL A N 1
ATOM 738 C CA . VAL A 1 93 ? -8.265 1.503 1.943 1.00 96.31 93 VAL A CA 1
ATOM 739 C C . VAL A 1 93 ? -8.250 1.185 0.449 1.00 96.31 93 VAL A C 1
ATOM 741 O O . VAL A 1 93 ? -7.695 1.951 -0.329 1.00 96.31 93 VAL A O 1
ATOM 744 N N . GLN A 1 94 ? -8.933 0.123 0.018 1.00 96.56 94 GLN A N 1
ATOM 745 C CA . GLN A 1 94 ? -9.083 -0.204 -1.397 1.00 96.56 94 GLN A CA 1
ATOM 746 C C . GLN A 1 94 ? -9.893 0.845 -2.173 1.00 96.56 94 GLN A C 1
ATOM 748 O O . GLN A 1 94 ? -9.644 1.047 -3.357 1.00 96.56 94 GLN A O 1
ATOM 753 N N . ASP A 1 95 ? -10.823 1.555 -1.527 1.00 95.81 95 ASP A N 1
ATOM 754 C CA . ASP A 1 95 ? -11.537 2.665 -2.168 1.00 95.81 95 ASP A CA 1
ATOM 755 C C . ASP A 1 95 ? -10.583 3.828 -2.437 1.00 95.81 95 ASP A C 1
ATOM 757 O O . ASP A 1 95 ? -10.546 4.347 -3.546 1.00 95.81 95 ASP A O 1
ATOM 761 N N . VAL 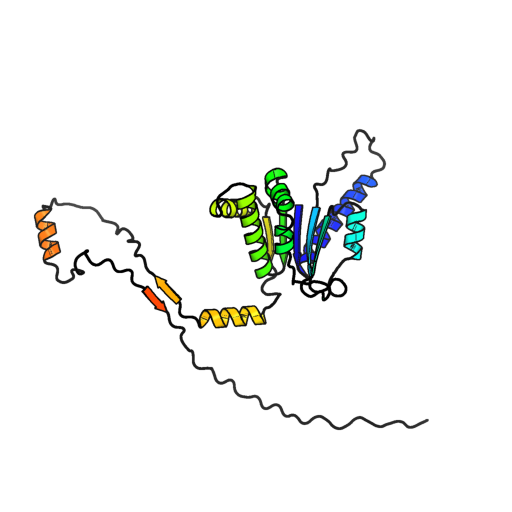A 1 96 ? -9.720 4.153 -1.470 1.00 96.38 96 VAL A N 1
ATOM 762 C CA . VAL A 1 96 ? -8.695 5.196 -1.630 1.00 96.38 96 VAL A CA 1
ATOM 763 C C . VAL A 1 96 ? -7.737 4.871 -2.779 1.00 96.38 96 VAL A C 1
ATOM 765 O O . VAL A 1 96 ? -7.378 5.760 -3.553 1.00 96.38 96 VAL A O 1
ATOM 768 N N . LEU A 1 97 ? -7.343 3.600 -2.920 1.00 97.44 97 LEU A N 1
ATOM 769 C CA . LEU A 1 97 ? -6.505 3.150 -4.035 1.00 97.44 97 LEU A CA 1
ATOM 770 C C . LEU A 1 97 ? -7.228 3.280 -5.384 1.00 97.44 97 LEU A C 1
ATOM 772 O O . LEU A 1 97 ? -6.603 3.681 -6.365 1.00 97.44 97 LEU A O 1
ATOM 776 N N . ARG A 1 98 ? -8.535 2.982 -5.432 1.00 96.69 98 ARG A N 1
ATOM 777 C CA . ARG A 1 98 ? -9.372 3.164 -6.632 1.00 96.69 98 ARG A CA 1
ATOM 778 C C . ARG A 1 98 ? -9.578 4.627 -7.001 1.00 96.69 98 ARG A C 1
ATOM 780 O O . ARG A 1 98 ? -9.664 4.919 -8.188 1.00 96.69 98 ARG A O 1
ATOM 787 N N . ASP A 1 99 ? -9.621 5.518 -6.016 1.00 96.25 99 ASP A N 1
ATOM 788 C CA . ASP A 1 99 ? -9.717 6.964 -6.232 1.00 96.25 99 ASP A CA 1
ATOM 789 C C . ASP A 1 99 ? -8.392 7.552 -6.759 1.00 96.25 99 ASP A C 1
ATOM 791 O O . ASP A 1 99 ? -8.390 8.554 -7.472 1.00 96.25 99 ASP A O 1
ATOM 795 N N . HIS A 1 100 ? -7.257 6.898 -6.470 1.00 96.56 100 HIS A N 1
ATOM 796 C CA . HIS A 1 100 ? -5.915 7.332 -6.883 1.00 96.56 100 HIS A CA 1
ATOM 797 C C . HIS A 1 100 ? -5.172 6.269 -7.713 1.00 96.56 100 HIS A C 1
ATOM 799 O O . HIS A 1 100 ? -4.028 5.910 -7.405 1.00 96.56 100 HIS A O 1
ATOM 805 N N . PRO A 1 101 ? -5.750 5.780 -8.821 1.00 96.69 101 PRO A N 1
ATOM 806 C CA . PRO A 1 101 ? -5.199 4.638 -9.545 1.00 96.69 101 PRO A CA 1
ATOM 807 C C . PRO A 1 101 ? -3.861 4.971 -10.221 1.00 96.69 101 PRO A C 1
ATOM 809 O O . PRO A 1 101 ? -2.969 4.127 -10.320 1.00 96.69 101 PRO A O 1
ATOM 812 N N . TRP A 1 102 ? -3.661 6.233 -10.614 1.00 95.88 102 TRP A N 1
ATOM 813 C CA . TRP A 1 102 ? -2.391 6.693 -11.173 1.00 95.88 102 TRP A CA 1
ATOM 814 C C . TRP A 1 102 ? -1.245 6.661 -10.160 1.00 95.88 102 TRP A C 1
ATOM 816 O O . TRP A 1 102 ? -0.112 6.345 -10.525 1.00 95.88 102 TRP A O 1
ATOM 826 N N . LEU A 1 103 ? -1.512 6.947 -8.883 1.00 95.81 103 LEU A N 1
ATOM 827 C CA . LEU A 1 103 ? -0.502 6.853 -7.829 1.00 95.81 103 LEU A CA 1
ATOM 828 C C . LEU A 1 103 ? -0.017 5.405 -7.681 1.00 95.81 103 LEU A C 1
ATOM 830 O O . LEU A 1 103 ? 1.187 5.160 -7.612 1.00 95.81 103 LEU A O 1
ATOM 834 N N . VAL A 1 104 ? -0.946 4.448 -7.690 1.00 97.25 104 VAL A N 1
ATOM 835 C CA . VAL A 1 104 ? -0.640 3.011 -7.628 1.00 97.25 104 VAL A CA 1
ATOM 836 C C . VAL A 1 104 ? 0.168 2.589 -8.851 1.00 97.25 104 VAL A C 1
ATOM 838 O O . VAL A 1 104 ? 1.285 2.091 -8.711 1.00 97.25 104 VAL A O 1
ATOM 841 N N . TYR A 1 105 ? -0.340 2.865 -10.053 1.00 97.25 105 TYR A N 1
ATOM 842 C CA . TYR A 1 105 ? 0.326 2.488 -11.299 1.00 97.25 105 TYR A CA 1
ATOM 843 C C . TYR A 1 105 ? 1.719 3.120 -11.442 1.00 97.25 105 TYR A C 1
ATOM 845 O O . TYR A 1 105 ? 2.689 2.438 -11.771 1.00 97.25 105 TYR A O 1
ATOM 853 N N . SER A 1 106 ? 1.854 4.419 -11.162 1.00 96.44 106 SER A N 1
ATOM 854 C CA . SER A 1 106 ? 3.141 5.117 -11.247 1.00 96.44 106 SER A CA 1
ATOM 855 C C . SER A 1 106 ? 4.147 4.598 -10.221 1.00 96.44 106 SER A C 1
ATOM 857 O O . SER A 1 106 ? 5.316 4.415 -10.563 1.00 96.44 106 SER A O 1
ATOM 859 N N . THR A 1 107 ? 3.705 4.297 -8.997 1.00 96.44 107 THR A N 1
ATOM 860 C CA . THR A 1 107 ? 4.571 3.709 -7.970 1.00 96.44 107 THR A CA 1
ATOM 861 C C . THR A 1 107 ? 5.089 2.349 -8.415 1.00 96.44 107 THR A C 1
ATOM 863 O O . THR A 1 107 ? 6.291 2.116 -8.352 1.00 96.44 107 THR A O 1
ATOM 866 N N . ILE A 1 108 ? 4.207 1.477 -8.906 1.00 96.50 108 ILE A N 1
ATOM 867 C CA . ILE A 1 108 ? 4.548 0.091 -9.240 1.00 96.50 108 ILE A CA 1
ATOM 868 C C . ILE A 1 108 ? 5.344 -0.005 -10.547 1.00 96.50 108 ILE A C 1
ATOM 870 O O . ILE A 1 108 ? 6.430 -0.585 -10.567 1.00 96.50 108 ILE A O 1
ATOM 874 N N . CYS A 1 109 ? 4.819 0.564 -11.634 1.00 95.06 109 CYS A N 1
ATOM 875 C CA . CYS A 1 109 ? 5.339 0.339 -12.983 1.00 95.06 109 CYS A CA 1
ATOM 876 C C . CYS A 1 109 ? 6.351 1.396 -13.431 1.00 95.06 109 CYS A C 1
ATOM 878 O O . CYS A 1 109 ? 7.279 1.065 -14.160 1.00 95.06 109 CYS A O 1
ATOM 880 N N . ARG A 1 110 ? 6.193 2.668 -13.029 1.00 93.81 110 ARG A N 1
ATOM 881 C CA . ARG A 1 110 ? 7.084 3.751 -13.502 1.00 93.81 110 ARG A CA 1
ATOM 882 C C . ARG A 1 110 ? 8.289 3.977 -12.603 1.00 93.81 110 ARG A C 1
ATOM 884 O O . ARG A 1 110 ? 9.357 4.313 -13.095 1.00 93.81 110 ARG A O 1
ATOM 891 N N . ARG A 1 111 ? 8.100 3.845 -11.292 1.00 94.31 111 ARG A N 1
ATOM 892 C CA . ARG A 1 111 ? 9.128 4.136 -10.280 1.00 94.31 111 ARG A CA 1
ATOM 893 C C . ARG A 1 111 ? 9.773 2.881 -9.700 1.00 94.31 111 ARG A C 1
ATOM 895 O O . ARG A 1 111 ? 10.590 2.998 -8.796 1.00 94.31 111 ARG A O 1
ATOM 902 N N . ASN A 1 112 ? 9.380 1.702 -10.191 1.00 94.81 112 ASN A N 1
ATOM 903 C CA . ASN A 1 112 ? 9.816 0.403 -9.680 1.00 94.81 112 ASN A CA 1
ATOM 904 C C . ASN A 1 112 ? 9.713 0.299 -8.143 1.00 94.81 112 ASN A C 1
ATOM 906 O O . ASN A 1 112 ? 10.578 -0.255 -7.472 1.00 94.81 112 ASN A O 1
ATOM 910 N N . GLY A 1 113 ? 8.675 0.910 -7.572 1.00 95.69 113 GLY A N 1
ATOM 911 C CA . GLY A 1 113 ? 8.515 1.071 -6.137 1.00 95.69 113 GLY A CA 1
ATOM 912 C C . GLY A 1 113 ? 8.029 -0.197 -5.443 1.00 95.69 113 GLY A C 1
ATOM 913 O O . GLY A 1 113 ? 7.480 -1.108 -6.061 1.00 95.69 113 GLY A O 1
ATOM 914 N N . HIS A 1 114 ? 8.198 -0.206 -4.122 1.00 97.56 114 HIS A N 1
ATOM 915 C CA . HIS A 1 114 ? 7.732 -1.278 -3.249 1.00 97.56 114 HIS A CA 1
ATOM 916 C C . HIS A 1 114 ? 6.335 -0.980 -2.699 1.00 97.56 114 HIS A C 1
ATOM 918 O O . HIS A 1 114 ? 6.036 0.172 -2.356 1.00 97.56 114 HIS A O 1
ATOM 924 N N . VAL A 1 115 ? 5.518 -2.023 -2.579 1.00 98.06 115 VAL A N 1
ATOM 925 C CA . VAL A 1 115 ? 4.189 -2.007 -1.961 1.00 98.06 115 VAL A CA 1
ATOM 926 C C . VAL A 1 115 ? 4.228 -2.871 -0.709 1.00 98.06 115 VAL A C 1
ATOM 928 O O . VAL A 1 115 ? 4.637 -4.027 -0.763 1.00 98.06 115 VAL A O 1
ATOM 931 N N . PHE A 1 116 ? 3.783 -2.317 0.411 1.00 98.31 116 PHE A N 1
ATOM 932 C CA . PHE A 1 116 ? 3.671 -3.018 1.682 1.00 98.31 116 PHE A CA 1
ATOM 933 C C . PHE A 1 116 ? 2.218 -2.996 2.132 1.00 98.31 116 PHE A C 1
ATOM 935 O O . PHE A 1 116 ? 1.625 -1.926 2.228 1.00 98.31 116 PHE A O 1
ATOM 942 N N . VAL A 1 117 ? 1.650 -4.160 2.425 1.00 98.00 117 VAL A N 1
ATOM 943 C CA . VAL A 1 117 ? 0.266 -4.316 2.876 1.00 98.00 117 VAL A CA 1
ATOM 944 C C . VAL A 1 117 ? 0.271 -4.990 4.238 1.00 98.00 117 VAL A C 1
ATOM 946 O O . VAL A 1 117 ? 0.850 -6.061 4.392 1.00 98.00 117 VAL A O 1
ATOM 949 N N . SER A 1 118 ? -0.351 -4.371 5.239 1.00 96.62 118 SER A N 1
ATOM 950 C CA . SER A 1 118 ? -0.311 -4.860 6.619 1.00 96.62 118 SER A CA 1
ATOM 951 C C . SER A 1 118 ? -1.665 -4.721 7.314 1.00 96.62 118 SER A C 1
ATOM 953 O O . SER A 1 118 ? -2.238 -3.633 7.379 1.00 96.62 118 SER A O 1
ATOM 955 N N . GLY A 1 119 ? -2.208 -5.819 7.840 1.00 94.00 119 GLY A N 1
ATOM 956 C CA . GLY A 1 119 ? -3.533 -5.826 8.470 1.00 94.00 119 GLY A CA 1
ATOM 957 C C . GLY A 1 119 ? -4.261 -7.163 8.349 1.00 94.00 119 GLY A C 1
ATOM 958 O O . GLY A 1 119 ? -3.629 -8.216 8.357 1.00 94.00 119 GLY A O 1
ATOM 959 N N . ASP A 1 120 ? -5.592 -7.105 8.262 1.00 91.69 120 ASP A N 1
ATOM 960 C CA . ASP A 1 120 ? -6.461 -8.287 8.169 1.00 91.69 120 ASP A CA 1
ATOM 961 C C . ASP A 1 120 ? -6.349 -8.994 6.808 1.00 91.69 120 ASP A C 1
ATOM 963 O O . ASP A 1 120 ? -6.161 -8.354 5.769 1.00 91.69 120 ASP A O 1
ATOM 967 N N . VAL A 1 121 ? -6.535 -10.318 6.799 1.00 90.56 121 VAL A N 1
ATOM 968 C CA . VAL A 1 121 ? -6.485 -11.146 5.579 1.00 90.56 121 VAL A CA 1
ATOM 969 C C . VAL A 1 121 ? -7.489 -10.716 4.507 1.00 90.56 121 VAL A C 1
ATOM 971 O O . VAL A 1 121 ? -7.187 -10.761 3.310 1.00 90.56 121 VAL A O 1
ATOM 974 N N . THR A 1 122 ? -8.677 -10.271 4.919 1.00 90.50 122 THR A N 1
ATOM 975 C CA . THR A 1 122 ? -9.729 -9.816 4.005 1.00 90.50 122 THR A CA 1
ATOM 976 C C . THR A 1 122 ? -9.302 -8.512 3.345 1.00 90.50 122 THR A C 1
ATOM 978 O O . THR A 1 122 ? -9.368 -8.385 2.127 1.00 90.50 122 THR A O 1
ATOM 981 N N . MET A 1 123 ? -8.770 -7.579 4.140 1.00 93.75 123 MET A N 1
ATOM 982 C CA . MET A 1 123 ? -8.249 -6.304 3.647 1.00 93.75 123 MET A CA 1
ATOM 983 C C . MET A 1 123 ? -7.102 -6.519 2.656 1.00 93.75 123 MET A C 1
ATOM 985 O O . MET A 1 123 ? -7.133 -5.958 1.563 1.00 93.75 123 MET A O 1
ATOM 989 N N . ALA A 1 124 ? -6.136 -7.381 2.987 1.00 95.19 124 ALA A N 1
ATOM 990 C CA . ALA A 1 124 ? -5.014 -7.676 2.099 1.00 95.19 124 ALA A CA 1
ATOM 991 C C . ALA A 1 124 ? -5.477 -8.268 0.755 1.00 95.19 124 ALA A C 1
ATOM 993 O O . ALA A 1 124 ? -4.966 -7.897 -0.301 1.00 95.19 124 ALA A O 1
ATOM 994 N N . THR A 1 125 ? -6.491 -9.138 0.785 1.00 94.88 125 THR A N 1
ATOM 995 C CA . THR A 1 125 ? -7.078 -9.726 -0.429 1.00 94.88 125 THR A CA 1
ATOM 996 C C . THR A 1 125 ? -7.738 -8.660 -1.308 1.00 94.88 125 THR A C 1
ATOM 998 O O . THR A 1 125 ? -7.471 -8.611 -2.508 1.00 94.88 125 THR A O 1
ATOM 1001 N N . GLU A 1 126 ? -8.550 -7.779 -0.721 1.00 95.88 126 GLU A N 1
ATOM 1002 C CA . GLU A 1 126 ? -9.229 -6.692 -1.443 1.00 95.88 126 GLU A CA 1
ATOM 1003 C C . GLU A 1 126 ? -8.242 -5.671 -2.026 1.00 95.88 126 GLU A C 1
ATOM 1005 O O . GLU A 1 126 ? -8.393 -5.227 -3.168 1.00 95.88 126 GLU A O 1
ATOM 1010 N N . VAL A 1 127 ? -7.189 -5.330 -1.275 1.00 97.81 127 VAL A N 1
ATOM 1011 C CA . VAL A 1 127 ? -6.091 -4.484 -1.765 1.00 97.81 127 VAL A CA 1
ATOM 1012 C C . VAL A 1 127 ? -5.397 -5.138 -2.956 1.00 97.81 127 VAL A C 1
ATOM 1014 O O . VAL A 1 127 ? -5.186 -4.469 -3.966 1.00 97.81 127 VAL A O 1
ATOM 1017 N N . ARG A 1 128 ? -5.091 -6.440 -2.891 1.00 97.62 128 ARG A N 1
ATOM 1018 C CA . ARG A 1 128 ? -4.465 -7.164 -4.005 1.00 97.62 128 ARG A CA 1
ATOM 1019 C C . ARG A 1 128 ? -5.332 -7.130 -5.263 1.00 97.62 128 ARG A C 1
ATOM 1021 O O . ARG A 1 128 ? -4.842 -6.721 -6.311 1.00 97.62 128 ARG A O 1
ATOM 1028 N N . ILE A 1 129 ? -6.616 -7.480 -5.150 1.00 97.94 129 ILE A N 1
ATOM 1029 C CA . ILE A 1 129 ? -7.577 -7.443 -6.270 1.00 97.94 129 ILE A CA 1
ATOM 1030 C C . ILE A 1 129 ? -7.643 -6.038 -6.880 1.00 97.94 129 ILE A C 1
ATOM 1032 O O . ILE A 1 129 ? -7.671 -5.875 -8.099 1.00 97.94 129 ILE A O 1
ATOM 1036 N N . THR A 1 130 ? -7.634 -5.012 -6.032 1.00 98.25 130 THR A N 1
ATOM 1037 C CA . THR A 1 130 ? -7.694 -3.614 -6.463 1.00 98.25 130 THR A CA 1
ATOM 1038 C C . THR A 1 130 ? -6.433 -3.197 -7.215 1.00 98.25 130 THR A C 1
ATOM 1040 O O . THR A 1 130 ? -6.527 -2.565 -8.265 1.00 98.25 130 THR A O 1
ATOM 1043 N N . VAL A 1 131 ? -5.255 -3.582 -6.722 1.00 98.12 131 VAL A N 1
ATOM 1044 C CA . VAL A 1 131 ? -3.980 -3.340 -7.409 1.00 98.12 131 VAL A CA 1
ATOM 1045 C C . VAL A 1 131 ? -3.947 -4.057 -8.759 1.00 98.12 131 VAL A C 1
ATOM 1047 O O . VAL A 1 131 ? -3.610 -3.429 -9.758 1.00 98.12 131 VAL A O 1
ATOM 1050 N N . GLU A 1 132 ? -4.345 -5.330 -8.820 1.00 98.19 132 GLU A N 1
ATOM 1051 C CA . GLU A 1 132 ? -4.433 -6.095 -10.074 1.00 98.19 132 GLU A CA 1
ATOM 1052 C C . GLU A 1 132 ? -5.368 -5.413 -11.088 1.00 98.19 132 GLU A C 1
ATOM 1054 O O . GLU A 1 132 ? -5.004 -5.244 -12.253 1.00 98.19 132 GLU A O 1
ATOM 1059 N N . ALA A 1 133 ? -6.539 -4.943 -10.647 1.00 98.25 133 ALA A N 1
ATOM 1060 C CA . ALA A 1 133 ? -7.483 -4.227 -11.503 1.00 98.25 133 ALA A CA 1
ATOM 1061 C C . ALA A 1 133 ? -6.897 -2.910 -12.044 1.00 98.25 133 ALA A C 1
ATOM 1063 O O . ALA A 1 133 ? -7.012 -2.624 -13.238 1.00 98.25 133 ALA A O 1
ATOM 1064 N N . ILE A 1 134 ? -6.218 -2.132 -11.194 1.00 98.19 134 ILE A N 1
ATOM 1065 C CA . ILE A 1 134 ? -5.551 -0.886 -11.601 1.00 98.19 134 ILE A CA 1
ATOM 1066 C C . ILE A 1 134 ? -4.433 -1.175 -12.610 1.00 98.19 134 ILE A C 1
ATOM 1068 O O . ILE A 1 134 ? -4.321 -0.476 -13.618 1.00 98.19 134 ILE A O 1
ATOM 1072 N N . LEU A 1 135 ? -3.626 -2.213 -12.380 1.00 97.56 135 LEU A N 1
ATOM 1073 C CA . LEU A 1 135 ? -2.568 -2.624 -13.304 1.00 97.56 135 LEU A CA 1
ATOM 1074 C C . LEU A 1 135 ? -3.134 -3.066 -14.654 1.00 97.56 135 LEU A C 1
ATOM 1076 O O . LEU A 1 135 ? -2.602 -2.667 -15.688 1.00 97.56 135 LEU A O 1
ATOM 1080 N N . SER A 1 136 ? -4.230 -3.827 -14.661 1.00 97.69 136 SER A N 1
ATOM 1081 C CA . SER A 1 136 ? -4.902 -4.225 -15.900 1.00 97.69 136 SER A CA 1
ATOM 1082 C C . SER A 1 136 ? -5.389 -3.004 -16.688 1.00 97.69 136 SER A C 1
ATOM 1084 O O . SER A 1 136 ? -5.081 -2.869 -17.874 1.00 97.69 136 SER A O 1
ATOM 1086 N N . GLN A 1 137 ? -6.068 -2.066 -16.020 1.00 97.00 137 GLN A N 1
ATOM 1087 C CA . GLN A 1 137 ? -6.637 -0.880 -16.659 1.00 97.00 137 GLN A CA 1
ATOM 1088 C C . GLN A 1 137 ? -5.564 0.099 -17.165 1.00 97.00 137 GLN A C 1
ATOM 1090 O O . GLN A 1 137 ? -5.607 0.520 -18.321 1.00 97.00 137 GLN A O 1
ATOM 1095 N N . TYR A 1 138 ? -4.600 0.472 -16.319 1.00 96.06 138 TYR A N 1
ATOM 1096 C CA . TYR A 1 138 ? -3.611 1.511 -16.635 1.00 96.06 138 TYR A CA 1
ATOM 1097 C C . TYR A 1 138 ? -2.385 0.967 -17.370 1.00 96.06 138 TYR A C 1
ATOM 1099 O O . TYR A 1 138 ? -1.784 1.682 -18.171 1.00 96.06 138 TYR A O 1
ATOM 1107 N N . GLY A 1 139 ? -2.042 -0.301 -17.144 1.00 93.06 139 GLY A N 1
ATOM 1108 C CA . GLY A 1 139 ? -0.975 -1.002 -17.854 1.00 93.06 139 GLY A CA 1
ATOM 1109 C C . GLY A 1 139 ? -1.409 -1.619 -19.181 1.00 93.06 139 GLY A C 1
ATOM 1110 O O . GLY A 1 139 ? -0.568 -2.189 -19.870 1.00 93.06 139 GLY A O 1
ATOM 1111 N N . ARG A 1 140 ? -2.698 -1.506 -19.547 1.00 94.19 140 ARG A N 1
ATOM 1112 C CA . ARG A 1 140 ? -3.289 -2.080 -20.772 1.00 94.19 140 ARG A CA 1
ATOM 1113 C C . ARG A 1 140 ? -2.952 -3.565 -20.947 1.00 94.19 140 ARG A C 1
ATOM 1115 O O . ARG A 1 140 ? -2.641 -4.015 -22.047 1.00 94.19 140 ARG A O 1
ATOM 1122 N N . MET A 1 141 ? -3.004 -4.311 -19.849 1.00 95.31 141 MET A N 1
ATOM 1123 C CA . MET A 1 141 ? -2.705 -5.742 -19.813 1.00 95.31 141 MET A CA 1
ATOM 1124 C C . MET A 1 141 ? -3.940 -6.538 -19.399 1.00 95.31 141 MET A C 1
ATOM 1126 O O . MET A 1 141 ? -4.851 -6.003 -18.760 1.00 95.31 141 MET A O 1
ATOM 1130 N N . SER A 1 142 ? -3.994 -7.820 -19.766 1.00 97.75 142 SER A N 1
ATOM 1131 C CA . SER A 1 142 ? -5.104 -8.677 -19.348 1.00 97.75 142 SER A CA 1
ATOM 1132 C C . SER A 1 142 ? -5.117 -8.841 -17.823 1.00 97.75 142 SER A C 1
ATOM 1134 O O . SER A 1 142 ? -4.091 -8.681 -17.160 1.00 97.75 142 SER A O 1
ATOM 1136 N N . MET A 1 143 ? -6.269 -9.193 -17.246 1.00 97.38 143 MET A N 1
ATOM 1137 C CA . MET A 1 143 ? -6.358 -9.437 -15.800 1.00 97.38 143 MET A CA 1
ATOM 1138 C C . MET A 1 143 ? -5.418 -10.570 -15.349 1.00 97.38 143 MET A C 1
ATOM 1140 O O . MET A 1 143 ? -4.833 -10.502 -14.272 1.00 97.38 143 MET A O 1
ATOM 1144 N N . VAL A 1 144 ? -5.227 -11.588 -16.196 1.00 97.50 144 VAL A N 1
ATOM 1145 C CA . VAL A 1 144 ? -4.297 -12.699 -15.937 1.00 97.50 144 VAL A CA 1
ATOM 1146 C C . VAL A 1 144 ? -2.850 -12.202 -15.931 1.00 97.50 144 VAL A C 1
ATOM 1148 O O . VAL A 1 144 ? -2.070 -12.574 -15.057 1.00 97.50 144 VAL A O 1
ATOM 1151 N N . ASP A 1 145 ? -2.490 -11.315 -16.859 1.00 97.56 145 ASP A N 1
ATOM 1152 C CA . ASP A 1 145 ? -1.151 -10.723 -16.893 1.00 97.56 145 ASP A CA 1
ATOM 1153 C C . ASP A 1 145 ? -0.901 -9.818 -15.686 1.00 97.56 145 ASP A C 1
ATOM 1155 O O . ASP A 1 145 ? 0.183 -9.870 -15.110 1.00 97.56 145 ASP A O 1
ATOM 1159 N N . ALA A 1 146 ? -1.906 -9.052 -15.251 1.00 97.88 146 ALA A N 1
ATOM 1160 C CA . ALA A 1 146 ? -1.822 -8.230 -14.047 1.00 97.88 146 ALA A CA 1
ATOM 1161 C C . ALA A 1 146 ? -1.617 -9.083 -12.782 1.00 97.88 146 ALA A C 1
ATOM 1163 O O . ALA A 1 146 ? -0.763 -8.765 -11.953 1.00 97.88 146 ALA A O 1
ATOM 1164 N N . GLN A 1 147 ? -2.328 -10.207 -12.662 1.00 97.94 147 GLN A N 1
ATOM 1165 C CA . GLN A 1 147 ? -2.120 -11.189 -11.590 1.00 97.94 147 GLN A CA 1
ATOM 1166 C C . GLN A 1 147 ? -0.705 -11.769 -11.612 1.00 97.94 147 GLN A C 1
ATOM 1168 O O . GLN A 1 147 ? -0.019 -11.803 -10.589 1.00 97.94 147 GLN A O 1
ATOM 1173 N N . ASN A 1 148 ? -0.232 -12.174 -12.790 1.00 97.81 148 ASN A N 1
ATOM 1174 C CA . ASN A 1 148 ? 1.128 -12.675 -12.966 1.00 97.81 148 ASN A CA 1
ATOM 1175 C C . ASN A 1 148 ? 2.182 -11.600 -12.666 1.00 97.81 148 ASN A C 1
ATOM 1177 O O . ASN A 1 148 ? 3.267 -11.923 -12.185 1.00 97.81 148 ASN A O 1
ATOM 1181 N N . TYR A 1 149 ? 1.884 -10.330 -12.939 1.00 97.69 149 TYR A N 1
ATOM 1182 C CA . TYR A 1 149 ? 2.758 -9.209 -12.619 1.00 97.69 149 TYR A CA 1
ATOM 1183 C C . TYR A 1 149 ? 2.895 -9.034 -11.105 1.00 97.69 149 TYR A C 1
ATOM 1185 O O . TYR A 1 149 ? 4.011 -8.953 -10.601 1.00 97.69 149 TYR A O 1
ATOM 1193 N N . VAL A 1 150 ? 1.782 -9.036 -10.363 1.00 97.50 150 VAL A N 1
ATOM 1194 C CA . VAL A 1 150 ? 1.811 -8.956 -8.893 1.00 97.50 150 VAL A CA 1
ATOM 1195 C C . VAL A 1 150 ? 2.532 -10.164 -8.290 1.00 97.50 150 VAL A C 1
ATOM 1197 O O . VAL A 1 150 ? 3.317 -9.994 -7.361 1.00 97.50 150 VAL A O 1
ATOM 1200 N N . THR A 1 151 ? 2.339 -11.369 -8.837 1.00 97.44 151 THR A N 1
ATOM 1201 C CA . THR A 1 151 ? 3.095 -12.564 -8.421 1.00 97.44 151 THR A CA 1
ATOM 1202 C C . THR A 1 151 ? 4.600 -12.367 -8.607 1.00 97.44 151 THR A C 1
ATOM 1204 O O . THR A 1 151 ? 5.350 -12.555 -7.653 1.00 97.44 151 THR A O 1
ATOM 1207 N N . ARG A 1 152 ? 5.039 -11.875 -9.772 1.00 97.44 152 ARG A N 1
ATOM 1208 C CA . ARG A 1 152 ? 6.452 -11.538 -10.006 1.00 97.44 152 ARG A CA 1
ATOM 1209 C C . ARG A 1 152 ? 6.965 -10.467 -9.051 1.00 97.44 152 ARG A C 1
ATOM 1211 O O . ARG A 1 152 ? 8.066 -10.586 -8.541 1.00 97.44 152 ARG A O 1
ATOM 1218 N N . MET A 1 153 ? 6.159 -9.458 -8.716 1.00 97.69 153 MET A N 1
ATOM 1219 C CA . MET A 1 153 ? 6.558 -8.476 -7.701 1.00 97.69 153 MET A CA 1
ATOM 1220 C C . MET A 1 153 ? 6.797 -9.101 -6.322 1.00 97.69 153 MET A C 1
ATOM 1222 O O . MET A 1 153 ? 7.620 -8.584 -5.569 1.00 97.69 153 MET A O 1
ATOM 1226 N N . LYS A 1 154 ? 6.072 -10.164 -5.957 1.00 96.94 154 LYS A N 1
ATOM 1227 C CA . LYS A 1 154 ? 6.321 -10.894 -4.705 1.00 96.94 154 LYS A CA 1
ATOM 1228 C C . LYS A 1 154 ? 7.645 -11.655 -4.774 1.00 96.94 154 LYS A C 1
ATOM 1230 O O . LYS A 1 154 ? 8.410 -11.599 -3.818 1.00 96.94 154 LYS A O 1
ATOM 1235 N N . GLU A 1 155 ? 7.921 -12.306 -5.903 1.00 96.88 155 GLU A N 1
ATOM 1236 C CA . GLU A 1 155 ? 9.188 -13.009 -6.166 1.00 96.88 155 GLU A CA 1
ATOM 1237 C C . GLU A 1 155 ? 10.388 -12.046 -6.160 1.00 96.88 155 GLU A C 1
ATOM 1239 O O . GLU A 1 155 ? 11.415 -12.344 -5.558 1.00 96.88 155 GLU A O 1
ATOM 1244 N N . ASP A 1 156 ? 10.218 -10.849 -6.728 1.00 96.69 156 ASP A N 1
ATOM 1245 C CA . ASP A 1 156 ? 11.213 -9.770 -6.754 1.00 96.69 156 ASP A CA 1
ATOM 1246 C C . ASP A 1 156 ? 11.373 -9.046 -5.402 1.00 96.69 156 ASP A C 1
ATOM 1248 O O . ASP A 1 156 ? 12.092 -8.048 -5.318 1.00 96.69 156 ASP A O 1
ATOM 1252 N N . CYS A 1 157 ? 10.667 -9.468 -4.346 1.00 96.81 157 CYS A N 1
ATOM 1253 C CA . CYS A 1 157 ? 10.644 -8.780 -3.051 1.00 96.81 157 CYS A CA 1
ATOM 1254 C C . CYS A 1 157 ? 10.254 -7.289 -3.159 1.00 96.81 157 CYS A C 1
ATOM 1256 O O . CYS A 1 157 ? 10.825 -6.437 -2.479 1.00 96.81 157 CYS A O 1
ATOM 1258 N N . ARG A 1 158 ? 9.276 -6.962 -4.014 1.00 97.38 158 ARG A N 1
ATOM 1259 C CA . ARG A 1 158 ? 8.695 -5.612 -4.168 1.00 97.38 158 ARG A CA 1
ATOM 1260 C C . ARG A 1 158 ? 7.251 -5.499 -3.692 1.00 97.38 158 ARG A C 1
ATOM 1262 O O . ARG A 1 158 ? 6.760 -4.385 -3.518 1.00 97.38 158 ARG A O 1
ATOM 1269 N N . TYR A 1 159 ? 6.563 -6.617 -3.486 1.00 97.94 159 TYR A N 1
ATOM 1270 C CA . TYR A 1 159 ? 5.219 -6.658 -2.913 1.00 97.94 159 TYR A CA 1
ATOM 1271 C C . TYR A 1 159 ? 5.235 -7.479 -1.624 1.00 97.94 159 TYR A C 1
ATOM 1273 O O . TYR A 1 159 ? 5.432 -8.692 -1.653 1.00 97.94 159 TYR A O 1
ATOM 1281 N N . HIS A 1 160 ? 5.025 -6.815 -0.491 1.00 97.38 160 HIS A N 1
ATOM 1282 C CA . HIS A 1 160 ? 5.164 -7.394 0.840 1.00 97.38 160 HIS A CA 1
ATOM 1283 C C . HIS A 1 160 ? 3.811 -7.426 1.546 1.00 97.38 160 HIS A C 1
ATOM 1285 O O . HIS A 1 160 ? 3.113 -6.416 1.608 1.00 97.38 160 HIS A O 1
ATOM 1291 N N . GLU A 1 161 ? 3.460 -8.571 2.120 1.00 95.56 161 GLU A N 1
ATOM 1292 C CA . GLU A 1 161 ? 2.229 -8.756 2.886 1.00 95.56 161 GLU A CA 1
ATOM 1293 C C . GLU A 1 161 ? 2.585 -9.170 4.318 1.00 95.56 161 GLU A C 1
ATOM 1295 O O . GLU A 1 161 ? 3.240 -10.187 4.533 1.00 95.56 161 GLU A O 1
ATOM 1300 N N . ASN A 1 162 ? 2.137 -8.390 5.299 1.00 93.62 162 ASN A N 1
ATOM 1301 C CA . ASN A 1 162 ? 2.203 -8.720 6.718 1.00 93.62 162 ASN A CA 1
ATOM 1302 C C . ASN A 1 162 ? 0.777 -8.902 7.253 1.00 93.62 162 ASN A C 1
ATOM 1304 O O . ASN A 1 162 ? 0.128 -7.957 7.709 1.00 93.62 162 ASN A O 1
ATOM 1308 N N . ILE A 1 163 ? 0.257 -10.119 7.116 1.00 91.88 163 ILE A N 1
ATOM 1309 C CA . ILE A 1 163 ? -1.139 -10.428 7.423 1.00 91.88 163 ILE A CA 1
ATOM 1310 C C . ILE A 1 163 ? -1.243 -10.949 8.854 1.00 91.88 163 ILE A C 1
ATOM 1312 O O . ILE A 1 163 ? -0.779 -12.044 9.171 1.00 91.88 163 ILE A O 1
ATOM 1316 N N . PHE A 1 164 ? -1.915 -10.185 9.707 1.00 78.31 164 PHE A N 1
ATOM 1317 C CA . PHE A 1 164 ? -2.350 -10.651 11.017 1.00 78.31 164 PHE A CA 1
ATOM 1318 C C . PHE A 1 164 ? -3.672 -11.387 10.805 1.00 78.31 164 PHE A C 1
ATOM 1320 O O . PHE A 1 164 ? -4.590 -10.772 10.284 1.00 78.31 164 PHE A O 1
ATOM 1327 N N . GLY A 1 165 ? -3.757 -12.674 11.168 1.00 68.94 165 GLY A N 1
ATOM 1328 C CA . GLY A 1 165 ? -4.793 -13.639 10.750 1.00 68.94 165 GLY A CA 1
ATOM 1329 C C . GLY A 1 165 ? -6.245 -13.140 10.590 1.00 68.94 165 GLY A C 1
ATOM 1330 O O . GLY A 1 165 ? -6.568 -12.373 9.695 1.00 68.94 165 GLY A O 1
ATOM 1331 N N . LEU A 1 166 ? -7.181 -13.686 11.368 1.00 62.53 166 LEU A N 1
ATOM 1332 C CA . LEU A 1 166 ? -8.558 -13.178 11.435 1.00 62.53 166 LEU A CA 1
ATOM 1333 C C . LEU A 1 166 ? -8.609 -12.216 12.616 1.00 62.53 166 LEU A C 1
ATOM 1335 O O . LEU A 1 166 ? -8.769 -12.652 13.754 1.00 62.53 166 LEU A O 1
ATOM 1339 N N . VAL A 1 167 ? -8.397 -10.928 12.352 1.00 61.03 167 VAL A N 1
ATOM 1340 C CA . VAL A 1 167 ? -8.351 -9.893 13.400 1.00 61.03 167 VAL A CA 1
ATOM 1341 C C . VAL A 1 167 ? -9.610 -9.037 13.358 1.00 61.03 167 VAL A C 1
ATOM 1343 O O . VAL A 1 167 ? -10.095 -8.589 14.397 1.00 61.03 167 VAL A O 1
ATOM 1346 N N . LEU A 1 168 ? -10.192 -8.852 12.172 1.00 61.41 168 LEU A N 1
ATOM 1347 C CA . LEU A 1 168 ? -11.404 -8.068 11.977 1.00 61.41 168 LEU A CA 1
ATOM 1348 C C . LEU A 1 168 ? -12.573 -8.971 11.573 1.00 61.41 168 LEU A C 1
ATOM 1350 O O . LEU A 1 168 ? -12.407 -9.964 10.873 1.00 61.41 168 LEU A O 1
ATOM 1354 N N . HIS A 1 169 ? -13.779 -8.629 12.040 1.00 66.56 169 HIS A N 1
ATOM 1355 C CA . HIS A 1 169 ? -15.034 -9.292 11.649 1.00 66.56 169 HIS A CA 1
ATOM 1356 C C . HIS A 1 169 ? -15.049 -10.821 11.807 1.00 66.56 169 HIS A C 1
ATOM 1358 O O . HIS A 1 169 ? -15.764 -11.524 11.099 1.00 66.56 169 HIS A O 1
ATOM 1364 N N . VAL A 1 170 ? -14.299 -11.358 12.773 1.00 69.12 170 VAL A N 1
ATOM 1365 C CA . VAL A 1 170 ? -14.117 -12.808 12.945 1.00 69.12 170 VAL A CA 1
ATOM 1366 C C . VAL A 1 170 ? -15.450 -13.546 13.081 1.00 69.12 170 VAL A C 1
ATOM 1368 O O . VAL A 1 170 ? -15.657 -14.576 12.442 1.00 69.12 170 VAL A O 1
ATOM 1371 N N . ALA A 1 171 ? -16.383 -12.996 13.864 1.00 70.00 171 ALA A N 1
ATOM 1372 C CA . ALA A 1 171 ? -17.715 -13.569 14.037 1.00 70.00 171 ALA A CA 1
ATOM 1373 C C . ALA A 1 171 ? -18.503 -13.613 12.716 1.00 70.00 171 ALA A C 1
ATOM 1375 O O . ALA A 1 171 ? -19.090 -14.647 12.388 1.00 70.00 171 ALA A O 1
ATOM 1376 N N . ASP A 1 172 ? -18.462 -12.528 11.941 1.00 74.50 172 ASP A N 1
ATOM 1377 C CA . ASP A 1 172 ? -19.165 -12.409 10.663 1.00 74.50 172 ASP A CA 1
ATOM 1378 C C . ASP A 1 172 ? -18.556 -13.350 9.619 1.00 74.50 172 ASP A C 1
ATOM 1380 O O . ASP A 1 172 ? -19.280 -14.103 8.972 1.00 74.50 172 ASP A O 1
ATOM 1384 N N . VAL A 1 173 ? -17.223 -13.411 9.525 1.00 70.75 173 VAL A N 1
ATOM 1385 C CA . VAL A 1 173 ? -16.514 -14.310 8.601 1.00 70.75 173 VAL A CA 1
ATOM 1386 C C . VAL A 1 173 ? -16.761 -15.777 8.958 1.00 70.75 173 VAL A C 1
ATOM 1388 O O . VAL A 1 173 ? -16.985 -16.603 8.072 1.00 70.75 173 VAL A O 1
ATOM 1391 N N . ILE A 1 174 ? -16.767 -16.134 10.246 1.00 73.25 174 ILE A N 1
ATOM 1392 C CA . ILE A 1 174 ? -17.110 -17.495 10.686 1.00 73.25 174 ILE A CA 1
ATOM 1393 C C . ILE A 1 174 ? -18.570 -17.811 10.349 1.00 73.25 174 ILE A C 1
ATOM 1395 O O . ILE A 1 174 ? -18.859 -18.914 9.877 1.00 73.25 174 ILE A O 1
ATOM 1399 N N . LYS A 1 175 ? -19.493 -16.868 10.569 1.00 76.62 175 LYS A N 1
ATOM 1400 C CA . LYS A 1 175 ? -20.913 -17.031 10.236 1.00 76.62 175 LYS A CA 1
ATOM 1401 C C . LYS A 1 175 ? -21.104 -17.223 8.732 1.00 76.62 175 LYS A C 1
ATOM 1403 O O . LYS A 1 175 ? -21.792 -18.168 8.349 1.00 76.62 175 LYS A O 1
ATOM 1408 N N . GLN A 1 176 ? -20.431 -16.424 7.909 1.00 75.19 176 GLN A N 1
ATOM 1409 C CA . GLN A 1 176 ? -20.452 -16.532 6.453 1.00 75.19 176 GLN A CA 1
ATOM 1410 C C . GLN A 1 176 ? -19.880 -17.875 5.994 1.00 75.19 176 GLN A C 1
ATOM 1412 O O . GLN A 1 176 ? -20.578 -18.637 5.339 1.00 75.19 176 GLN A O 1
ATOM 1417 N N . LYS A 1 177 ? -18.683 -18.270 6.453 1.00 74.44 177 LYS A N 1
ATOM 1418 C CA . LYS A 1 177 ? -18.097 -19.582 6.113 1.00 74.44 177 LYS A CA 1
ATOM 1419 C C . LYS A 1 177 ? -18.978 -20.756 6.548 1.00 74.44 177 LYS A C 1
ATOM 1421 O O . LYS A 1 177 ? -19.011 -21.791 5.881 1.00 74.44 177 LYS A O 1
ATOM 1426 N N . ARG A 1 178 ? -19.686 -20.633 7.678 1.00 71.88 178 ARG A N 1
ATOM 1427 C CA . ARG A 1 178 ? -20.681 -21.625 8.120 1.00 71.88 178 ARG A CA 1
ATOM 1428 C C . ARG A 1 178 ? -21.903 -21.647 7.201 1.00 71.88 178 ARG A C 1
ATOM 1430 O O . ARG A 1 178 ? -22.430 -22.730 6.971 1.00 71.88 178 ARG A O 1
ATOM 1437 N N . GLN A 1 179 ? -22.354 -20.501 6.697 1.00 70.81 179 GLN A N 1
ATOM 1438 C CA . GLN A 1 179 ? -23.440 -20.417 5.718 1.00 70.81 179 GLN A CA 1
ATOM 1439 C C . GLN A 1 179 ? -23.018 -20.963 4.349 1.00 70.81 179 GLN A C 1
ATOM 1441 O O . GLN A 1 179 ? -23.746 -21.775 3.790 1.00 70.81 179 GLN A O 1
ATOM 1446 N N . ASP A 1 180 ? -21.819 -20.644 3.866 1.00 70.50 180 ASP A N 1
ATOM 1447 C CA . ASP A 1 180 ? -21.286 -21.158 2.600 1.00 70.50 180 ASP A CA 1
ATOM 1448 C C . ASP A 1 180 ? -21.146 -22.687 2.632 1.00 70.50 180 ASP A C 1
ATOM 1450 O O . ASP A 1 180 ? -21.460 -23.372 1.662 1.00 70.50 180 ASP A O 1
ATOM 1454 N N . LYS A 1 181 ? -20.759 -23.262 3.783 1.00 64.88 181 LYS A N 1
ATOM 1455 C CA . LYS A 1 181 ? -20.756 -24.722 3.990 1.00 64.88 181 LYS A CA 1
ATOM 1456 C C . LYS A 1 181 ? -22.152 -25.351 3.974 1.00 64.88 181 LYS A C 1
ATOM 1458 O O . LYS A 1 181 ? -22.252 -26.553 3.747 1.00 64.88 181 LYS A O 1
ATOM 1463 N N . LYS A 1 182 ? -23.209 -24.578 4.245 1.00 66.06 182 LYS A N 1
ATOM 1464 C CA . LYS A 1 182 ? -24.607 -25.031 4.156 1.00 66.06 182 LYS A CA 1
ATOM 1465 C C . LYS A 1 182 ? -25.173 -24.912 2.740 1.00 66.06 182 LYS A C 1
ATOM 1467 O O . LYS A 1 182 ? -26.269 -25.413 2.508 1.00 66.06 182 LYS A O 1
ATOM 1472 N N . GLN A 1 183 ? -24.474 -24.275 1.802 1.00 59.03 183 GLN A N 1
ATOM 1473 C CA . GLN A 1 183 ? -24.941 -24.207 0.422 1.00 59.03 183 GLN A CA 1
ATOM 1474 C C . GLN A 1 183 ? -24.531 -25.469 -0.354 1.00 59.03 183 GLN A C 1
ATOM 1476 O O . GLN A 1 183 ? -23.381 -25.910 -0.252 1.00 59.03 183 GLN A O 1
ATOM 1481 N N . PRO A 1 184 ? -25.448 -26.070 -1.134 1.00 52.34 184 PRO A N 1
ATOM 1482 C CA . PRO A 1 184 ? -25.111 -27.192 -1.995 1.00 52.34 184 PRO A CA 1
ATOM 1483 C C . PRO A 1 184 ? -24.146 -26.736 -3.093 1.00 52.34 184 PRO A C 1
ATOM 1485 O O . PRO A 1 184 ? -24.348 -25.700 -3.725 1.00 52.34 184 PRO A O 1
ATOM 1488 N N . ARG A 1 185 ? -23.082 -27.507 -3.331 1.00 56.31 185 ARG A N 1
ATOM 1489 C CA . ARG A 1 185 ? -22.076 -27.185 -4.357 1.00 56.31 185 ARG A CA 1
ATOM 1490 C C . ARG A 1 185 ? -22.265 -28.097 -5.557 1.00 56.31 185 ARG A C 1
ATOM 1492 O O . ARG A 1 185 ? -22.295 -29.313 -5.397 1.00 56.31 185 ARG A O 1
ATOM 1499 N N . VAL A 1 186 ? -22.361 -27.524 -6.753 1.00 47.47 186 VAL A N 1
ATOM 1500 C CA . VAL A 1 186 ? -22.423 -28.298 -7.997 1.00 47.47 186 VAL A CA 1
ATOM 1501 C C . VAL A 1 186 ? -21.005 -28.485 -8.522 1.00 47.47 186 VAL A C 1
ATOM 1503 O O . VAL A 1 186 ? -20.347 -27.524 -8.914 1.00 47.47 186 VAL A O 1
ATOM 1506 N N . LEU A 1 187 ? -20.520 -29.722 -8.503 1.00 48.31 187 LEU A N 1
ATOM 1507 C CA . LEU A 1 187 ? -19.263 -30.103 -9.135 1.00 48.31 187 LEU A CA 1
ATOM 1508 C C . LEU A 1 187 ? -19.567 -30.574 -10.553 1.00 48.31 187 LEU A C 1
ATOM 1510 O O . LEU A 1 187 ? -20.301 -31.543 -10.746 1.00 48.31 187 LEU A O 1
ATOM 1514 N N . VAL A 1 188 ? -19.000 -29.891 -11.542 1.00 45.16 188 VAL A N 1
ATOM 1515 C CA . VAL A 1 188 ? -19.077 -30.303 -12.946 1.00 45.16 188 VAL A CA 1
ATOM 1516 C C . VAL A 1 188 ? -17.739 -30.939 -13.305 1.00 45.16 188 VAL A C 1
ATOM 1518 O O . VAL A 1 188 ? -16.743 -30.234 -13.456 1.00 45.16 188 VAL A O 1
ATOM 1521 N N . SER A 1 189 ? -17.701 -32.270 -13.412 1.00 46.66 189 SER A N 1
ATOM 1522 C CA . SER A 1 189 ? -16.516 -32.963 -13.933 1.00 46.66 189 SER A CA 1
ATOM 1523 C C . SER A 1 189 ? -16.504 -32.840 -15.453 1.00 46.66 189 SER A C 1
ATOM 1525 O O . SER A 1 189 ? -17.474 -33.198 -16.124 1.00 46.66 189 SER A O 1
ATOM 1527 N N . ARG A 1 190 ? -15.403 -32.334 -16.009 1.00 45.72 190 ARG A N 1
ATOM 1528 C CA . ARG A 1 190 ? -15.013 -32.612 -17.393 1.00 45.72 190 ARG A CA 1
ATOM 1529 C C . ARG A 1 190 ? -13.836 -33.563 -17.297 1.00 45.72 190 ARG A C 1
ATOM 1531 O O . ARG A 1 190 ? -12.760 -33.151 -16.874 1.00 45.72 190 ARG A O 1
ATOM 1538 N N . ASP A 1 191 ? -14.067 -34.828 -17.616 1.00 45.44 191 ASP A N 1
ATOM 1539 C CA . ASP A 1 191 ? -13.068 -35.878 -17.453 1.00 45.44 191 ASP A CA 1
ATOM 1540 C C . ASP A 1 191 ? -11.820 -35.561 -18.293 1.00 45.44 191 ASP A C 1
ATOM 1542 O O . ASP A 1 191 ? -11.836 -35.628 -19.523 1.00 45.44 191 ASP A O 1
ATOM 1546 N N . ILE A 1 192 ? -10.725 -35.194 -17.624 1.00 38.94 192 ILE A N 1
ATOM 1547 C CA . ILE A 1 192 ? -9.391 -35.174 -18.224 1.00 38.94 192 ILE A CA 1
ATOM 1548 C C . ILE A 1 192 ? -8.893 -36.617 -18.177 1.00 38.94 192 ILE A C 1
ATOM 1550 O O . ILE A 1 192 ? -8.524 -37.129 -17.119 1.00 38.94 192 ILE A O 1
ATOM 1554 N N . ILE A 1 193 ? -8.916 -37.289 -19.327 1.00 38.41 193 ILE A N 1
ATOM 1555 C CA . ILE A 1 193 ? -8.333 -38.621 -19.502 1.00 38.41 193 ILE A CA 1
ATOM 1556 C C . ILE A 1 193 ? -6.829 -38.514 -19.205 1.00 38.41 193 ILE A C 1
ATOM 1558 O O . ILE A 1 193 ? -6.101 -37.841 -19.934 1.00 38.41 193 ILE A O 1
ATOM 1562 N N . LYS A 1 194 ? -6.345 -39.169 -18.144 1.00 31.03 194 LYS A N 1
ATOM 1563 C CA . LYS A 1 194 ? -4.901 -39.386 -17.958 1.00 31.03 194 LYS A CA 1
ATOM 1564 C C . LYS A 1 194 ? -4.444 -40.487 -18.928 1.00 31.03 194 LYS A C 1
ATOM 1566 O O . LYS A 1 194 ? -5.108 -41.523 -18.981 1.00 31.03 194 LYS A O 1
ATOM 1571 N N . PRO A 1 195 ? -3.343 -40.315 -19.680 1.00 33.28 195 PRO A N 1
ATOM 1572 C CA . PRO A 1 195 ? -2.843 -41.372 -20.551 1.00 33.28 195 PRO A CA 1
ATOM 1573 C C . PRO A 1 195 ? -2.340 -42.566 -19.724 1.00 33.28 195 PRO A C 1
ATOM 1575 O O . PRO A 1 195 ? -1.626 -42.402 -18.735 1.00 33.28 195 PRO A O 1
ATOM 1578 N N . ILE A 1 196 ? -2.735 -43.770 -20.140 1.00 31.20 196 ILE A N 1
ATOM 1579 C CA . ILE A 1 196 ? -2.262 -45.052 -19.600 1.00 31.20 196 ILE A CA 1
ATOM 1580 C C . ILE A 1 196 ? -0.891 -45.347 -20.235 1.00 31.20 196 ILE A C 1
ATOM 1582 O O . ILE A 1 196 ? -0.775 -45.236 -21.458 1.00 31.20 196 ILE A O 1
ATOM 1586 N N . PRO A 1 197 ? 0.147 -45.733 -19.471 1.00 32.97 197 PRO A N 1
ATOM 1587 C CA . PRO A 1 197 ? 1.430 -46.098 -20.057 1.00 32.97 197 PRO A CA 1
ATOM 1588 C C . PRO A 1 197 ? 1.324 -47.481 -20.715 1.00 32.97 197 PRO A C 1
ATOM 1590 O O . PRO A 1 197 ? 1.014 -48.474 -20.059 1.00 32.97 197 PRO A O 1
ATOM 1593 N N . LEU A 1 198 ? 1.578 -47.550 -22.023 1.00 31.64 198 LEU A N 1
ATOM 1594 C CA . LEU A 1 198 ? 1.676 -48.809 -22.764 1.00 31.64 198 LEU A CA 1
ATOM 1595 C C . LEU A 1 198 ? 3.112 -49.342 -22.683 1.00 31.64 198 LEU A C 1
ATOM 1597 O O . LEU A 1 198 ? 4.027 -48.796 -23.297 1.00 31.64 198 LEU A O 1
ATOM 1601 N N . GLY A 1 199 ? 3.286 -50.422 -21.918 1.00 30.67 199 GLY A N 1
ATOM 1602 C CA . GLY A 1 199 ? 4.460 -51.288 -21.980 1.00 30.67 199 GLY A CA 1
ATOM 1603 C C . GLY A 1 199 ? 4.516 -52.044 -23.314 1.00 30.67 199 GLY A C 1
ATOM 1604 O O . GLY A 1 199 ? 3.502 -52.494 -23.843 1.00 30.67 199 GLY A O 1
ATOM 1605 N N . ILE A 1 200 ? 5.720 -52.129 -23.866 1.00 34.53 200 ILE A N 1
ATOM 1606 C CA . ILE A 1 200 ? 6.069 -52.659 -25.189 1.00 34.53 200 ILE A CA 1
ATOM 1607 C C . ILE A 1 200 ? 5.951 -54.196 -25.223 1.00 34.53 200 ILE A C 1
ATOM 1609 O O . ILE A 1 200 ? 6.398 -54.841 -24.280 1.00 34.53 200 ILE A O 1
ATOM 1613 N N . ALA A 1 201 ? 5.438 -54.773 -26.325 1.00 28.67 201 ALA A N 1
ATOM 1614 C CA . ALA A 1 201 ? 6.122 -55.792 -27.156 1.00 28.67 201 ALA A CA 1
ATOM 1615 C C . ALA A 1 201 ? 5.164 -56.698 -27.969 1.00 28.67 201 ALA A C 1
ATOM 1617 O O . ALA A 1 201 ? 4.384 -57.468 -27.423 1.00 28.67 201 ALA A O 1
ATOM 1618 N N . GLY A 1 202 ? 5.338 -56.685 -29.298 1.00 33.97 202 GLY A N 1
ATOM 1619 C CA . GLY A 1 202 ? 5.366 -57.911 -30.109 1.00 33.97 202 GLY A CA 1
ATOM 1620 C C . GLY A 1 202 ? 4.051 -58.621 -30.458 1.00 33.97 202 GLY A C 1
ATOM 1621 O O . GLY A 1 202 ? 3.750 -59.660 -29.883 1.00 33.97 202 GLY A O 1
ATOM 1622 N N . LYS A 1 203 ? 3.356 -58.140 -31.502 1.00 34.28 203 LYS A N 1
ATOM 1623 C CA . LYS A 1 203 ? 2.801 -58.900 -32.658 1.00 34.28 203 LYS A CA 1
ATOM 1624 C C . LYS A 1 203 ? 1.789 -58.012 -33.400 1.00 34.28 203 LYS A C 1
ATOM 1626 O O . LYS A 1 203 ? 0.883 -57.460 -32.785 1.00 34.28 203 LYS A O 1
ATOM 1631 N N . LYS A 1 204 ? 1.945 -57.855 -34.722 1.00 34.59 204 LYS A N 1
ATOM 1632 C CA . LYS A 1 204 ? 0.999 -57.116 -35.581 1.00 34.59 204 LYS A CA 1
ATOM 1633 C C . LYS A 1 204 ? -0.315 -57.901 -35.681 1.00 34.59 204 LYS A C 1
ATOM 1635 O O . LYS A 1 204 ? -0.454 -58.743 -36.559 1.00 34.59 204 LYS A O 1
ATOM 1640 N N . ALA A 1 205 ? -1.252 -57.646 -34.773 1.00 41.50 205 ALA A N 1
ATOM 1641 C CA . ALA A 1 205 ? -2.646 -58.028 -34.973 1.00 41.50 205 ALA A CA 1
ATOM 1642 C C . ALA A 1 205 ? -3.278 -57.068 -35.990 1.00 41.50 205 ALA A C 1
ATOM 1644 O O . ALA A 1 205 ? -3.030 -55.859 -35.942 1.00 41.50 205 ALA A O 1
ATOM 1645 N N . SER A 1 206 ? -4.074 -57.595 -36.920 1.00 44.72 206 SER A N 1
ATOM 1646 C CA . SER A 1 206 ? -4.804 -56.770 -37.881 1.00 44.72 206 SER A CA 1
ATOM 1647 C C . SER A 1 206 ? -5.788 -55.850 -37.145 1.00 44.72 206 SER A C 1
ATOM 1649 O O . SER A 1 206 ? -6.469 -56.276 -36.210 1.00 44.72 206 SER A O 1
ATOM 1651 N N . ILE A 1 207 ? -5.912 -54.593 -37.588 1.00 43.47 207 ILE A N 1
ATOM 1652 C CA . ILE A 1 207 ? -6.859 -53.602 -37.038 1.00 43.47 207 ILE A CA 1
ATOM 1653 C C . ILE A 1 207 ? -8.293 -54.159 -37.027 1.00 43.47 207 ILE A C 1
ATOM 1655 O O . ILE A 1 207 ? -9.060 -53.895 -36.102 1.00 43.47 207 ILE A O 1
ATOM 1659 N N . SER A 1 208 ? -8.638 -55.006 -38.002 1.00 47.00 208 SER A N 1
ATOM 1660 C CA . SER A 1 208 ? -9.947 -55.658 -38.080 1.00 47.00 208 SER A CA 1
ATOM 1661 C C . SER A 1 208 ? -10.188 -56.688 -36.970 1.00 47.00 208 SER A C 1
ATOM 1663 O O . SER A 1 208 ? -11.329 -56.903 -36.574 1.00 47.00 208 SER A O 1
ATOM 1665 N N . GLU A 1 209 ? -9.142 -57.344 -36.465 1.00 48.41 209 GLU A N 1
ATOM 1666 C CA . GLU A 1 209 ? -9.251 -58.340 -35.389 1.00 48.41 209 GLU A CA 1
ATOM 1667 C C . GLU A 1 209 ? -9.333 -57.675 -34.017 1.00 48.41 209 GLU A C 1
ATOM 1669 O O . GLU A 1 209 ? -10.127 -58.097 -33.179 1.00 48.41 209 GLU A O 1
ATOM 1674 N N . LEU A 1 210 ? -8.576 -56.592 -33.812 1.00 51.03 210 LEU A N 1
ATOM 1675 C CA . LEU A 1 210 ? -8.667 -55.753 -32.615 1.00 51.03 210 LEU A CA 1
ATOM 1676 C C . LE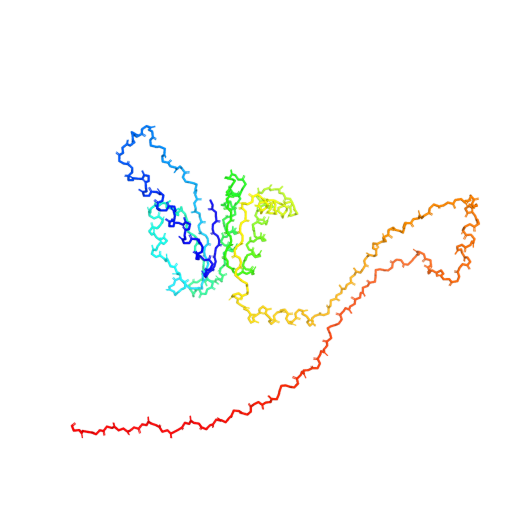U A 1 210 ? -10.041 -55.083 -32.495 1.00 51.03 210 LEU A C 1
ATOM 1678 O O . LEU A 1 210 ? -10.613 -55.080 -31.409 1.00 51.03 210 LEU A O 1
ATOM 1682 N N . ALA A 1 211 ? -10.606 -54.597 -33.606 1.00 53.28 211 ALA A N 1
ATOM 1683 C CA . ALA A 1 211 ? -11.950 -54.023 -33.634 1.00 53.28 211 ALA A CA 1
ATOM 1684 C C . ALA A 1 211 ? -13.034 -55.062 -33.298 1.00 53.28 211 ALA A C 1
ATOM 1686 O O . ALA A 1 211 ? -13.905 -54.786 -32.479 1.00 53.28 211 ALA A O 1
ATOM 1687 N N . LYS A 1 212 ? -12.943 -56.283 -33.848 1.00 55.19 212 LYS A N 1
ATOM 1688 C CA . LYS A 1 212 ? -13.888 -57.374 -33.540 1.00 55.19 212 LYS A CA 1
ATOM 1689 C C . LYS A 1 212 ? -13.813 -57.820 -32.079 1.00 55.19 212 LYS A C 1
ATOM 1691 O O . LYS A 1 212 ? -14.851 -58.041 -31.465 1.00 55.19 212 LYS A O 1
ATOM 1696 N N . LYS A 1 213 ? -12.604 -57.913 -31.509 1.00 54.12 213 LYS A N 1
ATOM 1697 C CA . LYS A 1 213 ? -12.407 -58.249 -30.087 1.00 54.12 213 LYS A CA 1
ATOM 1698 C C . LYS A 1 213 ? -12.928 -57.151 -29.156 1.00 54.12 213 LYS A C 1
ATOM 1700 O O . LYS A 1 213 ? -13.445 -57.465 -28.089 1.00 54.12 213 LYS A O 1
ATOM 1705 N N . PHE A 1 214 ? -12.810 -55.890 -29.574 1.00 53.31 214 PHE A N 1
ATOM 1706 C CA . PHE A 1 214 ? -13.325 -54.728 -28.851 1.00 53.31 214 PHE A CA 1
ATOM 1707 C C . PHE A 1 214 ? -14.861 -54.647 -28.886 1.00 53.31 214 PHE A C 1
ATOM 1709 O O . PHE A 1 214 ? -15.471 -54.348 -27.864 1.00 53.31 214 PHE A O 1
ATOM 1716 N N . ASP A 1 215 ? -15.494 -54.968 -30.020 1.00 55.19 215 ASP A N 1
ATOM 1717 C CA . ASP A 1 215 ? -16.962 -54.962 -30.150 1.00 55.19 215 ASP A CA 1
ATOM 1718 C C . ASP A 1 215 ? -17.642 -56.124 -29.401 1.00 55.19 215 ASP A C 1
ATOM 1720 O O . ASP A 1 215 ? -18.807 -56.017 -29.024 1.00 55.19 215 ASP A O 1
ATOM 1724 N N . SER A 1 216 ? -16.916 -57.220 -29.147 1.00 50.91 216 SER A N 1
ATOM 1725 C CA . SER A 1 216 ? -17.429 -58.399 -28.435 1.00 50.91 216 SER A CA 1
ATOM 1726 C C . SER A 1 216 ? -17.264 -58.374 -26.903 1.00 50.91 216 SER A C 1
ATOM 1728 O O . SER A 1 216 ? -17.692 -59.328 -26.256 1.00 50.91 216 SER A O 1
ATOM 1730 N N . ASP A 1 217 ? -16.626 -57.355 -26.301 1.00 54.81 217 ASP A N 1
ATOM 1731 C CA . ASP A 1 217 ? -16.402 -57.319 -24.839 1.00 54.81 217 ASP A CA 1
ATOM 1732 C C . ASP A 1 217 ? -17.696 -56.920 -24.087 1.00 54.81 217 ASP A C 1
ATOM 1734 O O . ASP A 1 217 ? -18.194 -55.802 -24.263 1.00 54.81 217 ASP A O 1
ATOM 1738 N N . PRO A 1 218 ? -18.236 -57.777 -23.197 1.00 46.56 218 PRO A N 1
ATOM 1739 C CA . PRO A 1 218 ? -19.439 -57.482 -22.414 1.00 46.56 218 PRO A CA 1
ATOM 1740 C C . PRO A 1 218 ? -19.263 -56.342 -21.393 1.00 46.56 218 PRO A C 1
ATOM 1742 O O . PRO A 1 218 ? -20.242 -55.903 -20.795 1.00 46.56 218 PRO A O 1
ATOM 1745 N N . ARG A 1 219 ? -18.041 -55.825 -21.194 1.00 47.28 219 ARG A N 1
ATOM 1746 C CA . ARG A 1 219 ? -17.742 -54.647 -20.356 1.00 47.28 219 ARG A CA 1
ATOM 1747 C C . ARG A 1 219 ? -17.713 -53.334 -21.144 1.00 47.28 219 ARG A C 1
ATOM 1749 O O . ARG A 1 219 ? -17.221 -52.324 -20.639 1.00 47.28 219 ARG A O 1
ATOM 1756 N N . ARG A 1 220 ? -18.209 -53.331 -22.384 1.00 47.81 220 ARG A N 1
ATOM 1757 C CA . ARG A 1 220 ? -18.271 -52.137 -23.228 1.00 47.81 220 ARG A CA 1
ATOM 1758 C C . ARG A 1 220 ? -19.050 -51.001 -22.536 1.00 47.81 220 ARG A C 1
ATOM 1760 O O . ARG A 1 220 ? -20.221 -51.185 -22.203 1.00 47.81 220 ARG A O 1
ATOM 1767 N N . PRO A 1 221 ? -18.468 -49.796 -22.396 1.00 46.88 221 PRO A N 1
ATOM 1768 C CA . PRO A 1 221 ? -19.249 -48.610 -22.075 1.00 46.88 221 PRO A CA 1
ATOM 1769 C C . PRO A 1 221 ? -20.118 -48.217 -23.290 1.00 46.88 221 PRO A C 1
ATOM 1771 O O . PRO A 1 221 ? -19.656 -48.332 -24.431 1.00 46.88 221 PRO A O 1
ATOM 1774 N N . PRO A 1 222 ? -21.370 -47.764 -23.086 1.00 44.50 222 PRO A N 1
ATOM 1775 C CA . PRO A 1 222 ? -22.288 -47.434 -24.177 1.00 44.50 222 PRO A CA 1
ATOM 1776 C C . PRO A 1 222 ? -21.684 -46.412 -25.156 1.00 44.50 222 PRO A C 1
ATOM 1778 O O . PRO A 1 222 ? -20.874 -45.564 -24.784 1.00 44.50 222 PRO A O 1
ATOM 1781 N N . SER A 1 223 ? -22.055 -46.525 -26.436 1.00 43.88 223 SER A N 1
ATOM 1782 C CA . SER A 1 223 ? -21.455 -45.797 -27.564 1.00 43.88 223 SER A CA 1
ATOM 1783 C C . SER A 1 223 ? -21.322 -44.281 -27.350 1.00 43.88 223 SER A C 1
ATOM 1785 O O . SER A 1 223 ? -22.227 -43.631 -26.834 1.00 43.88 223 SER A O 1
ATOM 1787 N N . LEU A 1 224 ? -20.224 -43.724 -27.875 1.00 46.16 224 LEU A N 1
ATOM 1788 C CA . LEU A 1 224 ? -19.722 -42.338 -27.802 1.00 46.16 224 LEU A CA 1
ATOM 1789 C C . LEU A 1 224 ? -20.667 -41.195 -28.259 1.00 46.16 224 LEU A C 1
ATOM 1791 O O . LEU A 1 224 ? -20.224 -40.050 -28.333 1.00 46.16 224 LEU A O 1
ATOM 1795 N N . HIS A 1 225 ? -21.948 -41.458 -28.527 1.00 43.41 225 HIS A N 1
ATOM 1796 C CA . HIS A 1 225 ? -22.937 -40.459 -28.959 1.00 43.41 225 HIS A CA 1
ATOM 1797 C C . HIS A 1 225 ? -23.751 -39.812 -27.825 1.00 43.41 225 HIS A C 1
ATOM 1799 O O . HIS A 1 225 ? -24.710 -39.092 -28.085 1.00 43.41 225 HIS A O 1
ATOM 1805 N N . GLN A 1 226 ? -23.353 -39.980 -26.561 1.00 45.88 226 GLN A N 1
ATOM 1806 C CA . GLN A 1 226 ? -23.996 -39.273 -25.449 1.00 45.88 226 GLN A CA 1
ATOM 1807 C C . GLN A 1 226 ? -22.970 -38.721 -24.456 1.00 45.88 226 GLN A C 1
ATOM 1809 O O . GLN A 1 226 ? -22.864 -39.147 -23.311 1.00 45.88 226 GLN A O 1
ATOM 1814 N N . ARG A 1 227 ? -22.191 -37.722 -24.893 1.00 42.34 227 ARG A N 1
ATOM 1815 C CA . ARG A 1 227 ? -21.392 -36.894 -23.976 1.00 42.34 227 ARG A CA 1
ATOM 1816 C C . ARG A 1 227 ? -22.330 -35.968 -23.199 1.00 42.34 227 ARG A C 1
ATOM 1818 O O . ARG A 1 227 ? -22.618 -34.861 -23.645 1.00 42.34 227 ARG A O 1
ATOM 1825 N N . ARG A 1 228 ? -22.825 -36.413 -22.045 1.00 40.25 228 ARG A N 1
ATOM 1826 C CA . ARG A 1 228 ? -23.470 -35.529 -21.065 1.00 40.25 228 ARG A CA 1
ATOM 1827 C C . ARG A 1 228 ? -22.448 -35.119 -20.012 1.00 40.25 228 ARG A C 1
ATOM 1829 O O . ARG A 1 228 ? -21.757 -35.965 -19.461 1.00 40.25 228 ARG A O 1
ATOM 1836 N N . ALA A 1 229 ? -22.352 -33.818 -19.746 1.00 45.88 229 ALA A N 1
ATOM 1837 C CA . ALA A 1 229 ? -21.649 -33.323 -18.571 1.00 45.88 229 ALA A CA 1
ATOM 1838 C C . ALA A 1 229 ? -22.372 -33.844 -17.321 1.00 45.88 229 ALA A C 1
ATOM 1840 O O . ALA A 1 229 ? -23.575 -33.620 -17.170 1.00 45.88 229 ALA A O 1
ATOM 1841 N N . THR A 1 230 ? -21.659 -34.544 -16.443 1.00 45.22 230 THR A N 1
ATOM 1842 C CA . THR A 1 230 ? -22.222 -35.006 -15.173 1.00 45.22 230 THR A CA 1
ATOM 1843 C C . THR A 1 230 ? -22.049 -33.896 -14.144 1.00 45.22 230 THR A C 1
ATOM 1845 O O . THR A 1 230 ? -20.927 -33.524 -13.793 1.00 45.22 230 THR A O 1
ATOM 1848 N N . ALA A 1 231 ? -23.166 -33.334 -13.689 1.00 42.62 231 ALA A N 1
ATOM 1849 C CA . ALA A 1 231 ? -23.205 -32.379 -12.591 1.00 42.62 231 ALA A CA 1
ATOM 1850 C C . ALA A 1 231 ? -23.564 -33.128 -11.303 1.00 42.62 231 ALA A C 1
ATOM 1852 O O . ALA A 1 231 ? -24.666 -33.660 -11.178 1.00 42.62 231 ALA A O 1
ATOM 1853 N N . THR A 1 232 ? -22.644 -33.169 -10.343 1.00 44.97 232 THR A N 1
ATOM 1854 C CA . THR A 1 232 ? -22.883 -33.767 -9.026 1.00 44.97 232 THR A CA 1
ATOM 1855 C C . THR A 1 232 ? -23.187 -32.659 -8.030 1.00 44.97 232 THR A C 1
ATOM 1857 O O . THR A 1 232 ? -22.347 -31.793 -7.786 1.00 44.97 232 THR A O 1
ATOM 1860 N N . VAL A 1 233 ? -24.380 -32.682 -7.435 1.00 45.66 233 VAL A N 1
ATOM 1861 C CA . VAL A 1 233 ? -24.764 -31.741 -6.375 1.00 45.66 233 VAL A CA 1
ATOM 1862 C C . VAL A 1 233 ? -24.336 -32.316 -5.027 1.00 45.66 233 VAL A C 1
ATOM 1864 O O . VAL A 1 233 ? -24.911 -33.286 -4.537 1.00 45.66 233 VAL A O 1
ATOM 1867 N N . LEU A 1 234 ? -23.308 -31.729 -4.420 1.00 48.09 234 LEU A N 1
ATOM 1868 C CA . LEU A 1 234 ? -22.861 -32.079 -3.079 1.00 48.09 234 LEU A CA 1
ATOM 1869 C C . LEU A 1 234 ? -23.747 -31.371 -2.050 1.00 48.09 234 LEU A C 1
ATOM 1871 O O . LEU A 1 234 ? -23.663 -30.153 -1.884 1.00 48.09 234 LEU A O 1
ATOM 1875 N N . MET A 1 235 ? -24.574 -32.145 -1.350 1.00 43.81 235 MET A N 1
ATOM 1876 C CA . MET A 1 235 ? -25.389 -31.656 -0.238 1.00 43.81 235 MET A CA 1
ATOM 1877 C C . MET A 1 235 ? -24.551 -31.569 1.053 1.00 43.81 235 MET A C 1
ATOM 1879 O O . MET A 1 235 ? -23.745 -32.468 1.321 1.00 43.81 235 MET A O 1
ATOM 1883 N N . PRO A 1 236 ? -24.734 -30.535 1.892 1.00 45.56 236 PRO A N 1
ATOM 1884 C CA . PRO A 1 236 ? -24.105 -30.471 3.208 1.00 45.56 236 PRO A CA 1
ATOM 1885 C C . PRO A 1 236 ? -24.577 -31.629 4.095 1.00 45.56 236 PRO A C 1
ATOM 1887 O O . PRO A 1 236 ? -25.778 -31.856 4.245 1.00 45.56 236 PRO A O 1
ATOM 1890 N N . A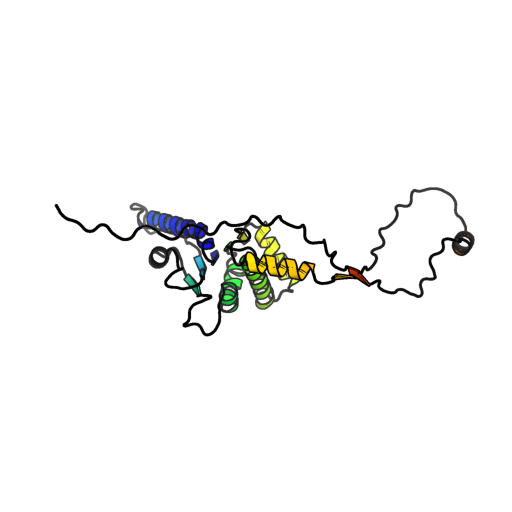RG A 1 237 ? -23.650 -32.348 4.741 1.00 48.38 237 ARG A N 1
ATOM 1891 C CA . ARG A 1 237 ? -24.022 -33.310 5.788 1.00 48.38 237 ARG A CA 1
ATOM 1892 C C . ARG A 1 237 ? -24.471 -32.538 7.028 1.00 48.38 237 ARG A C 1
ATOM 1894 O O . ARG A 1 237 ? -23.654 -31.889 7.678 1.00 48.38 237 ARG A O 1
ATOM 1901 N N . TYR A 1 238 ? -25.750 -32.638 7.378 1.00 42.59 238 TYR A N 1
ATOM 1902 C CA . TYR A 1 238 ? -26.240 -32.214 8.686 1.00 42.59 238 TYR A CA 1
ATOM 1903 C C . TYR A 1 238 ? -25.696 -33.176 9.749 1.00 42.59 238 TYR A C 1
ATOM 1905 O O . TYR A 1 238 ? -26.248 -34.250 9.979 1.00 42.59 238 TYR A O 1
ATOM 1913 N N . SER A 1 239 ? -24.584 -32.822 10.392 1.00 43.00 239 SER A N 1
ATOM 1914 C CA . SER A 1 239 ? -24.185 -33.471 11.640 1.00 43.00 239 SER A CA 1
ATOM 1915 C C . SER A 1 239 ? -25.182 -33.067 12.726 1.00 43.00 239 SER A C 1
ATOM 1917 O O . SER A 1 239 ? -25.369 -31.869 12.962 1.00 43.00 239 SER A O 1
ATOM 1919 N N . LYS A 1 240 ? -25.821 -34.054 13.369 1.00 34.25 240 LYS A N 1
ATOM 1920 C CA . LYS A 1 240 ? -26.665 -33.847 14.556 1.00 34.25 240 LYS A CA 1
ATOM 1921 C C . LYS A 1 240 ? -25.919 -32.950 15.560 1.00 34.25 240 LYS A C 1
ATOM 1923 O O . LYS A 1 240 ? -24.718 -33.162 15.747 1.00 34.25 240 LYS A O 1
ATOM 1928 N N . PRO A 1 241 ? -26.574 -31.957 16.185 1.00 34.75 241 PRO A N 1
ATOM 1929 C CA . PRO A 1 241 ? -25.926 -31.170 17.223 1.00 34.75 241 PRO A CA 1
ATOM 1930 C C . PRO A 1 241 ? -25.505 -32.101 18.366 1.00 34.75 241 PRO A C 1
ATOM 1932 O O . PRO A 1 241 ? -26.315 -32.877 18.872 1.00 34.75 241 PRO A O 1
ATOM 1935 N N . LEU A 1 242 ? -24.227 -32.041 18.741 1.00 36.16 242 LEU A N 1
ATOM 1936 C CA . LEU A 1 242 ? -23.737 -32.628 19.983 1.00 36.16 242 LEU A CA 1
ATOM 1937 C C . LEU A 1 242 ? -24.459 -31.892 21.122 1.00 36.16 242 LEU A C 1
ATOM 1939 O O . LEU A 1 242 ? -24.338 -30.669 21.219 1.00 36.16 242 LEU A O 1
ATOM 1943 N N . MET A 1 243 ? -25.243 -32.601 21.937 1.00 30.16 243 MET A N 1
ATOM 1944 C CA . MET A 1 243 ? -25.796 -32.014 23.156 1.00 30.16 243 MET A CA 1
ATOM 1945 C C . MET A 1 243 ? -24.637 -31.651 24.083 1.00 30.16 243 MET A C 1
ATOM 1947 O O . MET A 1 243 ? -23.916 -32.522 24.560 1.00 30.16 243 MET A O 1
ATOM 1951 N N . ILE A 1 244 ? -24.446 -30.353 24.300 1.00 35.44 244 ILE A N 1
ATOM 1952 C CA . ILE A 1 244 ? -23.592 -29.833 25.364 1.00 35.44 244 ILE A CA 1
ATOM 1953 C C . ILE A 1 244 ? -24.463 -29.842 26.629 1.00 35.44 244 ILE A C 1
ATOM 1955 O O . ILE A 1 244 ? -25.549 -29.253 26.581 1.00 35.44 244 ILE A O 1
ATOM 1959 N N . PRO A 1 245 ? -24.056 -30.503 27.729 1.00 31.27 245 PRO A N 1
ATOM 1960 C CA . PRO A 1 245 ? -24.798 -30.447 28.984 1.00 31.27 245 PRO A CA 1
ATOM 1961 C C . PRO A 1 245 ? -24.941 -28.989 29.432 1.00 31.27 245 PRO A C 1
ATOM 1963 O O . PRO A 1 245 ? -23.957 -28.247 29.454 1.00 31.27 245 PRO A O 1
ATOM 1966 N N . GLN A 1 246 ? -26.168 -28.571 29.743 1.00 32.50 246 GLN A N 1
ATOM 1967 C CA . GLN A 1 246 ? -26.435 -27.266 30.340 1.00 32.50 246 GLN A CA 1
ATOM 1968 C C . GLN A 1 246 ? -25.770 -27.241 31.719 1.00 32.50 246 GLN A C 1
ATOM 1970 O O . GLN A 1 246 ? -26.135 -28.015 32.598 1.00 32.50 246 GLN A O 1
ATOM 1975 N N . VAL A 1 247 ? -24.770 -26.380 31.894 1.00 36.81 247 VAL A N 1
ATOM 1976 C CA . VAL A 1 247 ? -24.292 -26.002 33.224 1.00 36.81 247 VAL A CA 1
ATOM 1977 C C . VAL A 1 247 ? -25.307 -24.999 33.761 1.00 36.81 247 VAL A C 1
ATOM 1979 O O . VAL A 1 247 ? -25.394 -23.882 33.247 1.00 36.81 247 VAL A O 1
ATOM 1982 N N . GLU A 1 248 ? -26.104 -25.423 34.740 1.00 33.38 248 GLU A N 1
ATOM 1983 C CA . GLU A 1 248 ? -26.982 -24.542 35.511 1.00 33.38 248 GLU A CA 1
ATOM 1984 C C . GLU A 1 248 ? -26.135 -23.429 36.142 1.00 33.38 248 GLU A C 1
ATOM 1986 O O . GLU A 1 248 ? -25.195 -23.684 36.898 1.00 33.38 248 GLU A O 1
ATOM 1991 N N . ARG A 1 249 ? -26.433 -22.176 35.786 1.00 31.47 249 ARG A N 1
ATOM 1992 C CA . ARG A 1 249 ? -25.938 -21.015 36.523 1.00 31.47 249 ARG A CA 1
ATOM 1993 C C . ARG A 1 249 ? -26.893 -20.787 37.684 1.00 31.47 249 ARG A C 1
ATOM 1995 O O . ARG A 1 249 ? -28.051 -20.454 37.460 1.00 31.47 249 ARG A O 1
ATOM 2002 N N . ASN A 1 250 ? -26.393 -20.972 38.899 1.00 32.84 250 ASN A N 1
ATOM 2003 C CA . ASN A 1 250 ? -27.046 -20.486 40.106 1.00 32.84 250 ASN A CA 1
ATOM 2004 C C . ASN A 1 250 ? -26.928 -18.957 40.133 1.00 32.84 250 ASN A C 1
ATOM 2006 O O . ASN A 1 250 ? -25.863 -18.418 40.440 1.00 32.84 250 ASN A O 1
ATOM 2010 N N . ASP A 1 251 ? -28.015 -18.276 39.787 1.00 35.31 251 ASP A N 1
ATOM 2011 C CA . ASP A 1 251 ? -28.184 -16.839 39.981 1.00 35.31 251 ASP A CA 1
ATOM 2012 C C . ASP A 1 251 ? -28.707 -16.589 41.405 1.00 35.31 251 ASP A C 1
ATOM 2014 O O . ASP A 1 251 ? -29.898 -16.399 41.604 1.00 35.31 251 ASP A O 1
ATOM 2018 N N . ASP A 1 252 ? -27.813 -16.597 42.397 1.00 37.78 252 ASP A N 1
ATOM 2019 C CA . ASP A 1 252 ? -28.118 -16.188 43.778 1.00 37.78 252 ASP A CA 1
ATOM 2020 C C . ASP A 1 252 ? -26.932 -15.429 44.393 1.00 37.78 252 ASP A C 1
ATOM 2022 O O . ASP A 1 252 ? -26.297 -15.888 45.336 1.00 37.78 252 ASP A O 1
ATOM 2026 N N . VAL A 1 253 ? -26.604 -14.242 43.868 1.00 37.56 253 VAL A N 1
ATOM 2027 C CA . VAL A 1 253 ? -25.849 -13.232 44.636 1.00 37.56 253 VAL A CA 1
ATOM 2028 C C . VAL A 1 253 ? -26.269 -11.826 44.203 1.00 37.56 253 VAL A C 1
ATOM 2030 O O . VAL A 1 253 ? -25.616 -11.193 43.376 1.00 37.56 253 VAL A O 1
ATOM 2033 N N . ASN A 1 254 ? -27.348 -11.301 44.786 1.00 33.69 254 ASN A N 1
ATOM 2034 C CA . ASN A 1 254 ? -27.523 -9.852 44.889 1.00 33.69 254 ASN A CA 1
ATOM 2035 C C . ASN A 1 254 ? -28.395 -9.470 46.094 1.00 33.69 254 ASN A C 1
ATOM 2037 O O . ASN A 1 254 ? -29.586 -9.233 45.933 1.00 33.69 254 ASN A O 1
ATOM 2041 N N . ASN A 1 255 ? -27.814 -9.416 47.301 1.00 33.78 255 ASN A N 1
ATOM 2042 C CA . ASN A 1 255 ? -28.223 -8.450 48.334 1.00 33.78 255 ASN A CA 1
ATOM 2043 C C . ASN A 1 255 ? -27.319 -8.519 49.577 1.00 33.78 255 ASN A C 1
ATOM 2045 O O . ASN A 1 255 ? -27.614 -9.242 50.521 1.00 33.78 255 ASN A O 1
ATOM 2049 N N . ASN A 1 256 ? -26.222 -7.761 49.593 1.00 33.66 256 ASN A N 1
ATOM 2050 C CA . ASN A 1 256 ? -25.807 -7.003 50.780 1.00 33.66 256 ASN A CA 1
ATOM 2051 C C . ASN A 1 256 ? -24.535 -6.215 50.473 1.00 33.66 256 ASN A C 1
ATOM 2053 O O . ASN A 1 256 ? -23.463 -6.799 50.388 1.00 33.66 256 ASN A O 1
ATOM 2057 N N . MET A 1 257 ? -24.660 -4.898 50.318 1.00 33.88 257 MET A N 1
ATOM 2058 C CA . MET A 1 257 ? -23.736 -3.905 50.885 1.00 33.88 257 MET A CA 1
ATOM 2059 C C . MET A 1 257 ? -24.215 -2.503 50.485 1.00 33.88 257 MET A C 1
ATOM 2061 O O . MET A 1 257 ? -23.711 -1.863 49.565 1.00 33.88 257 MET A O 1
ATOM 2065 N N . LYS A 1 258 ? -25.218 -2.012 51.215 1.00 32.69 258 LYS A N 1
ATOM 2066 C CA . LYS A 1 258 ? -25.415 -0.580 51.450 1.00 32.69 258 LYS A CA 1
ATOM 2067 C C . LYS A 1 258 ? -25.647 -0.383 52.940 1.00 32.69 258 LYS A C 1
ATOM 2069 O O . LYS A 1 258 ? -26.568 -0.964 53.500 1.00 32.69 258 LYS A O 1
ATOM 2074 N N . GLY A 1 259 ? -24.825 0.475 53.534 1.00 31.48 259 GLY A N 1
ATOM 2075 C CA . GLY A 1 259 ? -25.034 1.029 54.865 1.00 31.48 259 GLY A CA 1
ATOM 2076 C C . GLY A 1 259 ? -23.882 0.730 55.808 1.00 31.48 259 GLY A C 1
ATOM 2077 O O . GLY A 1 259 ? -23.878 -0.322 56.427 1.00 31.48 259 GLY A O 1
ATOM 2078 N N . HIS A 1 260 ? -22.943 1.671 55.925 1.00 33.88 260 HIS A N 1
ATOM 2079 C CA . HIS A 1 260 ? -22.381 2.108 57.208 1.00 33.88 260 HIS A CA 1
ATOM 2080 C C . HIS A 1 260 ? -21.794 3.515 57.025 1.00 33.88 260 HIS A C 1
ATOM 2082 O O . HIS A 1 260 ? -20.648 3.706 56.632 1.00 33.88 260 HIS A O 1
ATOM 2088 N N . SER A 1 261 ? -22.642 4.510 57.277 1.00 32.28 261 SER A N 1
ATOM 2089 C CA . SER A 1 261 ? -22.245 5.843 57.724 1.00 32.28 261 SER A CA 1
ATOM 2090 C C . SER A 1 261 ? -22.353 5.858 59.250 1.00 32.28 261 SER A C 1
ATOM 2092 O O . SER A 1 261 ? -23.427 5.556 59.770 1.00 32.28 261 SER A O 1
ATOM 2094 N N . GLY A 1 262 ? -21.286 6.217 59.963 1.00 29.42 262 GLY A N 1
ATOM 2095 C CA . GLY A 1 262 ? -21.333 6.379 61.417 1.00 29.42 262 GLY A CA 1
ATOM 2096 C C . GLY A 1 262 ? -19.985 6.747 62.032 1.00 29.42 262 GLY A C 1
ATOM 2097 O O . GLY A 1 262 ? -19.097 5.910 62.114 1.00 29.42 262 GLY A O 1
ATOM 2098 N N . SER A 1 263 ? -19.885 8.010 62.447 1.00 35.44 263 SER A N 1
ATOM 2099 C CA . SER A 1 263 ? -18.853 8.689 63.239 1.00 35.44 263 SER A CA 1
ATOM 2100 C C . SER A 1 263 ? -18.036 7.861 64.241 1.00 35.44 263 SER A C 1
ATOM 2102 O O . SER A 1 263 ? -18.604 7.173 65.089 1.00 35.44 263 SER A O 1
ATOM 2104 N N . LYS A 1 264 ? -16.730 8.140 64.298 1.00 33.59 264 LYS A N 1
ATOM 2105 C CA . LYS A 1 264 ? -16.080 8.931 65.361 1.00 33.59 264 LYS A CA 1
ATOM 2106 C C . LYS A 1 264 ? -14.675 9.338 64.934 1.00 33.59 264 LYS A C 1
ATOM 2108 O O . LYS A 1 264 ? -14.062 8.567 64.169 1.00 33.59 264 LYS A O 1
#

Sequence (264 aa):
MMLVATGTGIAPFRSFWQHREADLTKYDSAPDVPESDRRVPTFGDMTLVYGCRNATVDEPYRSDLITAKEHGAITSTMMTFSREESQQRQRYVQDVLRDHPWLVYSTICRRNGHVFVSGDVTMATEVRITVEAILSQYGRMSMVDAQNYVTRMKEDCRYHENIFGLVLHVADVIKQKRQDKKQPRVLVSRDIIKPIPLGIAGKKASISELAKKFDSDPRRPPSLHQRRATATVLMPRYSKPLMIPQVERNDDVNNNMKGHSGSK